Protein AF-A0A9D5KHF3-F1 (afdb_monomer)

Solvent-accessible surface area (backbone atoms only — not comparable to full-atom values): 11230 Å² total; per-residue (Å²): 143,86,83,93,82,79,86,77,81,73,89,66,59,71,67,56,55,55,48,51,56,54,58,63,51,75,78,48,102,54,76,42,74,50,78,45,76,59,87,80,89,65,96,59,88,75,76,82,86,43,99,79,38,65,89,43,65,40,65,48,74,50,56,80,67,36,35,73,55,59,85,84,73,59,66,72,86,82,42,69,66,60,56,44,68,40,40,27,48,65,52,44,42,53,48,50,34,52,40,35,11,65,54,41,72,36,96,41,48,72,60,5,50,59,61,72,55,82,75,64,88,93,64,66,42,62,82,44,73,44,81,45,74,79,87,61,64,92,89,48,70,85,46,58,52,61,56,50,47,55,52,50,54,43,38,74,65,40,24,47,72,92,35,53,41,81,51,81,81,73,95,68,88,86,82,125

Foldseek 3Di:
DDDDDDPPPPPPPPVVVVVVQVVVVVVDPDFDWDWDFDDDPDPDDDPDPAPQFDPRTDTDTDDPQQFPDDPVPLPDLPDLVSLQVRGPLVVVLVRVLVRLCRRRVHPGSLVSLVRVDDDDPPDALCPDAEEDEDDDDPSRDDHVSVVVSNLVSSVVSPHDSVRYHYDPDDPDPPPD

Sequence (176 aa):
MWRWLMRARFSNSRRRFLKSSAAGAAGVAATAVVPAKARSRAEEPWPDIHPEIDNLRVVCGFDAEMVNKDCEDLGNFSDFGAQNNAVNRDVVRENMDRMAMELAQKSTAAEAWTTVFQKTAGEDWSGKKVAMKINCIPKNHVRVAVIEKVCDELNAMGVPYTNMVLYDGQANPTNL

Structure (mmCIF, N/CA/C/O backbone):
data_AF-A0A9D5KHF3-F1
#
_entry.id   AF-A0A9D5KHF3-F1
#
loop_
_atom_site.group_PDB
_atom_site.id
_atom_site.type_symbol
_atom_site.label_atom_id
_atom_site.label_alt_id
_atom_site.label_comp_id
_atom_site.label_asym_id
_atom_site.label_entity_id
_atom_site.label_seq_id
_atom_site.pdbx_PDB_ins_code
_atom_site.Cartn_x
_atom_site.Cartn_y
_atom_site.Cartn_z
_atom_site.occupancy
_atom_site.B_iso_or_equiv
_atom_site.auth_seq_id
_atom_site.auth_comp_id
_atom_site.auth_asym_id
_atom_site.auth_atom_id
_atom_site.pdbx_PDB_model_num
ATOM 1 N N . MET A 1 1 ? -36.925 -2.857 -9.072 1.00 30.88 1 MET A N 1
ATOM 2 C CA . MET A 1 1 ? -36.874 -1.405 -9.344 1.00 30.88 1 MET A CA 1
ATOM 3 C C . MET A 1 1 ? -35.746 -0.789 -8.526 1.00 30.88 1 MET A C 1
ATOM 5 O O . MET A 1 1 ? -35.981 -0.478 -7.376 1.00 30.88 1 MET A O 1
ATOM 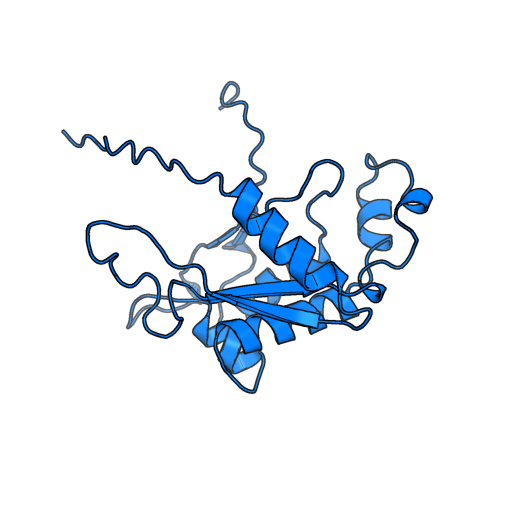9 N N . TRP A 1 2 ? -34.536 -0.656 -9.083 1.00 21.86 2 TRP A N 1
ATOM 10 C CA . TRP A 1 2 ? -33.452 0.149 -8.493 1.00 21.86 2 TRP A CA 1
ATOM 11 C C . TRP A 1 2 ? -32.668 0.799 -9.634 1.00 21.86 2 TRP A C 1
ATOM 13 O O . TRP A 1 2 ? -32.177 0.118 -10.532 1.00 21.86 2 TRP A O 1
ATOM 23 N N . ARG A 1 3 ? -32.660 2.132 -9.648 1.00 23.19 3 ARG A N 1
ATOM 24 C CA . ARG A 1 3 ? -32.214 2.983 -10.753 1.00 23.19 3 ARG A CA 1
ATOM 25 C C . ARG A 1 3 ? -31.107 3.881 -10.200 1.00 23.19 3 ARG A C 1
ATOM 27 O O . ARG A 1 3 ? -31.406 4.872 -9.549 1.00 23.19 3 ARG A O 1
ATOM 34 N N . TRP A 1 4 ? -29.841 3.536 -10.426 1.00 28.78 4 TRP A N 1
ATOM 35 C CA . TRP A 1 4 ? -28.727 4.448 -10.146 1.00 28.78 4 TRP A CA 1
ATOM 36 C C . TRP A 1 4 ? -28.519 5.359 -11.357 1.00 28.78 4 TRP A C 1
ATOM 38 O O . TRP A 1 4 ? -27.914 4.981 -12.357 1.00 28.78 4 TRP A O 1
ATOM 48 N N . LEU A 1 5 ? -29.059 6.572 -11.269 1.00 34.72 5 LEU A N 1
ATOM 49 C CA . LEU A 1 5 ? -28.748 7.690 -12.154 1.00 34.72 5 LEU A CA 1
ATOM 50 C C . LEU A 1 5 ? -28.287 8.854 -11.274 1.00 34.72 5 LEU A C 1
ATOM 52 O O . LEU A 1 5 ? -29.094 9.663 -10.839 1.00 34.72 5 LEU A O 1
ATOM 56 N N . MET A 1 6 ? -26.978 8.965 -11.050 1.00 29.38 6 MET A N 1
ATOM 57 C CA . MET A 1 6 ? -26.352 10.256 -10.764 1.00 29.38 6 MET A CA 1
ATOM 58 C C . MET A 1 6 ? -25.148 10.430 -11.682 1.00 29.38 6 MET A C 1
ATOM 60 O O . MET A 1 6 ? -24.031 9.997 -11.409 1.00 29.38 6 MET A O 1
ATOM 64 N N . ARG A 1 7 ? -25.397 11.091 -12.817 1.00 32.00 7 ARG A N 1
ATOM 65 C CA . ARG A 1 7 ? -24.351 11.770 -13.582 1.00 32.00 7 ARG A CA 1
ATOM 66 C C . ARG A 1 7 ? -23.962 13.033 -12.814 1.00 32.00 7 ARG A C 1
ATOM 68 O O . ARG A 1 7 ? -24.460 14.111 -13.117 1.00 32.00 7 ARG A O 1
ATOM 75 N N . ALA A 1 8 ? -23.038 12.920 -11.868 1.00 34.31 8 ALA A N 1
ATOM 76 C CA . ALA A 1 8 ? -22.279 14.086 -11.437 1.00 34.31 8 ALA A CA 1
ATOM 77 C C . ALA A 1 8 ? -21.334 14.482 -12.588 1.00 34.31 8 ALA A C 1
ATOM 79 O O . ALA A 1 8 ? -20.335 13.812 -12.867 1.00 34.31 8 ALA A O 1
ATOM 80 N N . ARG A 1 9 ? -21.681 15.543 -13.330 1.00 32.16 9 ARG A N 1
ATOM 81 C CA . ARG A 1 9 ? -20.781 16.164 -14.314 1.00 32.16 9 ARG A CA 1
ATOM 82 C C . ARG A 1 9 ? -19.665 16.883 -13.551 1.00 32.16 9 ARG A C 1
ATOM 84 O O . ARG A 1 9 ? -19.795 18.041 -13.178 1.00 32.16 9 ARG A O 1
ATOM 91 N N . PHE A 1 10 ? -18.544 16.200 -13.341 1.00 39.09 10 PHE A N 1
ATOM 92 C CA . PHE A 1 10 ? -17.323 16.832 -12.847 1.00 39.09 10 PHE A CA 1
ATOM 93 C C . PHE A 1 10 ? -16.723 17.731 -13.939 1.00 39.09 10 PHE A C 1
ATOM 95 O O . PHE A 1 10 ? -16.142 17.239 -14.904 1.00 39.09 10 PHE A O 1
ATOM 102 N N . SER A 1 11 ? -16.835 19.053 -13.778 1.00 45.69 11 SER A N 1
ATOM 103 C CA . SER A 1 11 ? -16.202 20.054 -14.656 1.00 45.69 11 SER A CA 1
ATOM 104 C C . SER A 1 11 ? -14.783 20.460 -14.208 1.00 45.69 11 SER A C 1
ATOM 106 O O . SER A 1 11 ? -14.267 21.492 -14.628 1.00 45.69 11 SER A O 1
ATOM 108 N N . ASN A 1 12 ? -14.112 19.646 -13.390 1.00 46.75 12 ASN A N 1
ATOM 109 C CA . ASN A 1 12 ? -12.665 19.725 -13.189 1.00 46.75 12 ASN A CA 1
ATOM 110 C C . ASN A 1 12 ? -12.067 18.360 -13.523 1.00 46.75 12 ASN A C 1
ATOM 112 O O . ASN A 1 12 ? -12.370 17.352 -12.888 1.00 46.75 12 ASN A O 1
ATOM 116 N N . SER A 1 13 ? -11.255 18.307 -14.579 1.00 46.47 13 SER A N 1
ATOM 117 C CA . SER A 1 13 ? -10.646 17.055 -15.019 1.00 46.47 13 SER A CA 1
ATOM 118 C C . SER A 1 13 ? -9.725 16.529 -13.916 1.00 46.47 13 SER A C 1
ATOM 120 O O . SER A 1 13 ? -8.751 17.196 -13.575 1.00 46.47 13 SER A O 1
ATOM 122 N N . ARG A 1 14 ? -9.980 15.316 -13.403 1.00 52.38 14 ARG A N 1
ATOM 123 C CA . ARG A 1 14 ? -9.081 14.561 -12.496 1.00 52.38 14 ARG A CA 1
ATOM 124 C C . ARG A 1 14 ? -7.618 14.591 -12.971 1.00 52.38 14 ARG A C 1
ATOM 126 O O . ARG A 1 14 ? -6.689 14.641 -12.174 1.00 52.38 14 ARG A O 1
ATOM 133 N N . ARG A 1 15 ? -7.424 14.670 -14.293 1.00 51.06 15 ARG A N 1
ATOM 134 C CA . ARG A 1 15 ? -6.132 14.826 -14.966 1.00 51.06 15 ARG A CA 1
ATOM 135 C C . ARG A 1 15 ? -5.418 16.145 -14.634 1.00 51.06 15 ARG A C 1
ATOM 137 O O . ARG A 1 15 ? -4.198 16.147 -14.587 1.00 51.06 15 ARG A O 1
ATOM 144 N N . ARG A 1 16 ? -6.127 17.261 -14.427 1.00 48.38 16 ARG A N 1
ATOM 145 C CA . ARG A 1 16 ? -5.520 18.547 -14.031 1.00 48.38 16 ARG A CA 1
ATOM 146 C C . ARG A 1 16 ? -5.036 18.530 -12.583 1.00 48.38 16 ARG A C 1
ATOM 148 O O . ARG A 1 16 ? -3.958 19.049 -12.342 1.00 48.38 16 ARG A O 1
ATOM 155 N N . PHE A 1 17 ? -5.774 17.892 -11.674 1.00 53.66 17 PHE A N 1
ATOM 156 C CA . PHE A 1 17 ? -5.357 17.749 -10.275 1.00 53.66 17 PHE A CA 1
ATOM 157 C C . PHE A 1 17 ? -4.099 16.878 -10.140 1.00 53.66 17 PHE A C 1
ATOM 159 O O . PHE A 1 17 ? -3.115 17.304 -9.546 1.00 53.66 17 PHE A O 1
ATOM 166 N N . LEU A 1 18 ? -4.073 15.712 -10.798 1.00 53.72 18 LEU A N 1
ATOM 167 C CA . LEU A 1 18 ? -2.867 14.875 -10.842 1.00 53.72 18 LEU A CA 1
ATOM 168 C C . LEU A 1 18 ? -1.681 15.611 -11.482 1.00 53.72 18 LEU A C 1
ATOM 170 O O . LEU A 1 18 ? -0.561 15.504 -10.998 1.00 53.72 18 LEU A O 1
ATOM 174 N N . LYS A 1 19 ? -1.926 16.408 -12.532 1.00 51.03 19 LYS A N 1
ATOM 175 C CA . LYS A 1 19 ? -0.889 17.248 -13.146 1.00 51.03 19 LYS A CA 1
ATOM 176 C C . LYS A 1 19 ? -0.384 18.349 -12.213 1.00 51.03 19 LYS A C 1
ATOM 178 O O . LYS A 1 19 ? 0.805 18.625 -12.249 1.00 51.03 19 LYS A O 1
ATOM 183 N N . SER A 1 20 ? -1.236 18.967 -11.392 1.00 52.25 20 SER A N 1
ATOM 184 C CA . SER A 1 20 ? -0.791 19.977 -10.423 1.00 52.25 20 SER A CA 1
ATOM 185 C C . SER A 1 20 ? -0.014 19.365 -9.260 1.00 52.25 20 SER A C 1
ATOM 187 O O . SER A 1 20 ? 0.995 19.931 -8.860 1.00 52.25 20 SER A O 1
ATOM 189 N N . SER A 1 21 ? -0.425 18.195 -8.759 1.00 51.16 21 SER A N 1
ATOM 190 C CA . SER A 1 21 ? 0.323 17.477 -7.718 1.00 51.16 21 SER A CA 1
ATOM 191 C C . SER A 1 21 ? 1.684 17.003 -8.238 1.00 51.16 21 SER A C 1
ATOM 193 O O . SER A 1 21 ? 2.692 17.195 -7.569 1.00 51.16 21 SER A O 1
ATOM 195 N N . ALA A 1 22 ? 1.734 16.479 -9.469 1.00 49.16 22 ALA A N 1
ATOM 196 C CA . ALA A 1 22 ? 2.986 16.111 -10.131 1.00 49.16 22 ALA A CA 1
ATOM 197 C C . ALA A 1 22 ? 3.882 17.330 -10.430 1.00 49.16 22 ALA A C 1
ATOM 199 O O . ALA A 1 22 ? 5.095 17.251 -10.275 1.00 49.16 22 ALA A O 1
ATOM 200 N N . ALA A 1 23 ? 3.303 18.475 -10.810 1.00 48.28 23 ALA A N 1
ATOM 201 C CA . ALA A 1 23 ? 4.057 19.714 -11.017 1.00 48.28 23 ALA A CA 1
ATOM 202 C C . ALA A 1 23 ? 4.623 20.294 -9.707 1.00 48.28 23 ALA A C 1
ATOM 204 O O . ALA A 1 23 ? 5.682 20.910 -9.734 1.00 48.28 23 ALA A O 1
ATOM 205 N N . GLY A 1 24 ? 3.963 20.069 -8.564 1.00 45.03 24 GLY A N 1
ATOM 206 C CA . GLY A 1 24 ? 4.503 20.412 -7.243 1.00 45.03 24 GLY A CA 1
ATOM 207 C C . GLY A 1 24 ? 5.698 19.544 -6.828 1.00 45.03 24 GLY A C 1
ATOM 208 O O . GLY A 1 24 ? 6.599 20.037 -6.158 1.00 45.03 24 GLY A O 1
ATOM 209 N N . ALA A 1 25 ? 5.747 18.285 -7.276 1.00 43.69 25 ALA A N 1
ATOM 210 C CA . ALA A 1 25 ? 6.871 17.378 -7.029 1.00 43.69 25 ALA A CA 1
ATOM 211 C C . ALA A 1 25 ? 8.120 17.709 -7.873 1.00 43.69 25 ALA A C 1
ATOM 213 O O . ALA A 1 25 ? 9.236 17.412 -7.463 1.00 43.69 25 ALA A O 1
ATOM 214 N N . ALA A 1 26 ? 7.961 18.387 -9.017 1.00 41.88 26 ALA A N 1
ATOM 215 C CA . ALA A 1 26 ? 9.069 18.746 -9.911 1.00 41.88 26 ALA A CA 1
ATOM 216 C C . ALA A 1 26 ? 10.044 19.806 -9.341 1.00 41.88 26 ALA A C 1
ATOM 218 O O . ALA A 1 26 ? 11.061 20.091 -9.968 1.00 41.88 26 ALA A O 1
ATOM 219 N N . GLY A 1 27 ? 9.751 20.399 -8.175 1.00 37.19 27 GLY A N 1
ATOM 220 C CA . GLY A 1 27 ? 10.603 21.395 -7.513 1.00 37.19 27 GLY A CA 1
ATOM 221 C C . GLY A 1 27 ? 11.546 20.848 -6.435 1.00 37.19 27 GLY A C 1
ATOM 222 O O . GLY A 1 27 ? 12.349 21.611 -5.906 1.00 37.19 27 GLY A O 1
ATOM 223 N N . VAL A 1 28 ? 11.467 19.558 -6.090 1.00 35.69 28 VAL A N 1
ATOM 224 C CA . VAL A 1 28 ? 12.283 18.951 -5.028 1.00 35.69 28 VAL A CA 1
ATOM 225 C C . VAL A 1 28 ? 12.978 17.719 -5.598 1.00 35.69 28 VAL A C 1
ATOM 227 O O . VAL A 1 28 ? 12.371 16.668 -5.754 1.00 35.69 28 VAL A O 1
ATOM 230 N N . ALA A 1 29 ? 14.266 17.844 -5.913 1.00 36.97 29 ALA A N 1
ATOM 231 C CA . ALA A 1 29 ? 15.133 16.739 -6.334 1.00 36.97 29 ALA A CA 1
ATOM 232 C C . ALA A 1 29 ? 15.512 15.800 -5.164 1.00 36.97 29 ALA A C 1
ATOM 234 O O . ALA A 1 29 ? 16.641 15.333 -5.067 1.00 36.97 29 ALA A O 1
ATOM 235 N N . ALA A 1 30 ? 14.578 15.544 -4.252 1.00 37.78 30 ALA A N 1
ATOM 236 C CA . ALA A 1 30 ? 14.734 14.628 -3.136 1.00 37.78 30 ALA A CA 1
ATOM 237 C C . ALA A 1 30 ? 13.432 13.846 -2.991 1.00 37.78 30 ALA A C 1
ATOM 239 O O . ALA A 1 30 ? 12.355 14.416 -3.146 1.00 37.78 30 ALA A O 1
ATOM 240 N N . THR A 1 31 ? 13.550 12.554 -2.714 1.00 44.88 31 THR A N 1
ATOM 241 C CA . THR A 1 31 ? 12.477 11.613 -2.402 1.00 44.88 31 THR A CA 1
ATOM 242 C C . THR A 1 31 ? 11.392 12.271 -1.543 1.00 44.88 31 THR A C 1
ATOM 244 O O . THR A 1 31 ? 11.565 12.449 -0.339 1.00 44.88 31 THR A O 1
ATOM 247 N N . ALA A 1 32 ? 10.297 12.715 -2.165 1.00 48.09 32 ALA A N 1
ATOM 248 C CA . ALA A 1 32 ? 9.307 13.563 -1.509 1.00 48.09 32 ALA A CA 1
ATOM 249 C C . ALA A 1 32 ? 7.939 12.894 -1.548 1.00 48.09 32 ALA A C 1
ATOM 251 O O . ALA A 1 32 ? 7.353 12.667 -2.610 1.00 48.09 32 ALA A O 1
ATOM 252 N N . VAL A 1 33 ? 7.415 12.618 -0.357 1.00 52.69 33 VAL A N 1
ATOM 253 C CA . VAL A 1 33 ? 5.996 12.360 -0.168 1.00 52.69 33 VAL A CA 1
ATOM 254 C C . VAL A 1 33 ? 5.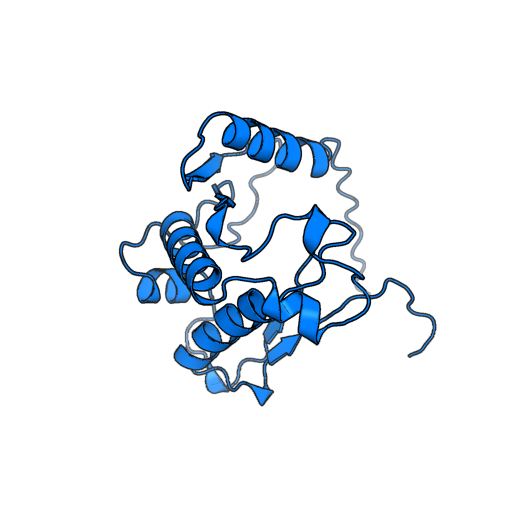303 13.718 -0.085 1.00 52.69 33 VAL A C 1
ATOM 256 O O . VAL A 1 33 ? 5.538 14.474 0.852 1.00 52.69 33 VAL A O 1
ATOM 259 N N . VAL A 1 34 ? 4.488 14.068 -1.083 1.00 53.78 34 VAL A N 1
ATOM 260 C CA . VAL A 1 34 ? 3.823 15.382 -1.130 1.00 53.78 34 VAL A CA 1
ATOM 261 C C . VAL A 1 34 ? 2.366 15.238 -0.684 1.00 53.78 34 VAL A C 1
ATOM 263 O O . VAL A 1 34 ? 1.547 14.734 -1.461 1.00 53.78 34 VAL A O 1
ATOM 266 N N . PRO A 1 35 ? 1.998 15.684 0.534 1.00 50.88 35 PRO A N 1
ATOM 267 C CA . PRO A 1 35 ? 0.604 15.765 0.940 1.00 50.88 35 PRO A CA 1
ATOM 268 C C . PRO A 1 35 ? -0.062 16.950 0.229 1.00 50.88 35 PRO A C 1
ATOM 270 O O . PRO A 1 35 ? 0.223 18.113 0.514 1.00 50.88 35 PRO A O 1
ATOM 273 N N . ALA A 1 36 ? -0.971 16.673 -0.703 1.00 53.97 36 ALA A N 1
ATOM 274 C CA . ALA A 1 36 ? -1.779 17.700 -1.355 1.00 53.97 36 ALA A CA 1
ATOM 275 C C . ALA A 1 36 ? -3.205 17.685 -0.788 1.00 53.97 36 ALA A C 1
ATOM 277 O O . ALA A 1 36 ? -3.834 16.629 -0.716 1.00 53.97 36 ALA A O 1
ATOM 278 N N . LYS A 1 37 ? -3.735 18.862 -0.425 1.00 49.91 37 LYS A N 1
ATOM 279 C CA . LYS A 1 37 ? -5.150 19.044 -0.064 1.00 49.91 37 LYS A CA 1
ATOM 280 C C . LYS A 1 37 ? -5.906 19.680 -1.228 1.00 49.91 37 LYS A C 1
ATOM 282 O O . LYS A 1 37 ? -5.601 20.803 -1.627 1.00 49.91 37 LYS A O 1
ATOM 287 N N . ALA A 1 38 ? -6.899 18.984 -1.777 1.00 47.06 38 ALA A N 1
ATOM 288 C CA . ALA A 1 38 ? -7.779 19.537 -2.808 1.00 47.06 38 ALA A CA 1
ATOM 289 C C . ALA A 1 38 ? -9.017 20.170 -2.160 1.00 47.06 38 ALA A C 1
ATOM 291 O O . ALA A 1 38 ? -9.717 19.494 -1.420 1.00 47.06 38 ALA A O 1
ATOM 292 N N . ARG A 1 39 ? -9.363 21.430 -2.457 1.00 43.44 39 ARG A N 1
ATOM 293 C CA . ARG A 1 39 ? -10.690 21.957 -2.080 1.00 43.44 39 ARG A CA 1
ATOM 294 C C . ARG A 1 39 ? -11.747 21.379 -3.023 1.00 43.44 39 ARG A C 1
ATOM 296 O O . ARG A 1 39 ? -11.750 21.686 -4.215 1.00 43.44 39 ARG A O 1
ATOM 303 N N . SER A 1 40 ? -12.636 20.544 -2.493 1.00 43.50 40 SER A N 1
ATOM 304 C CA . SER A 1 40 ? -13.845 20.119 -3.202 1.00 43.50 40 SER A CA 1
ATOM 305 C C . SER A 1 40 ? -14.809 21.310 -3.328 1.00 43.50 40 SER A C 1
ATOM 307 O O . SER A 1 40 ? -14.933 22.125 -2.416 1.00 43.50 40 SER A O 1
ATOM 309 N N . ARG A 1 41 ? -15.464 21.432 -4.489 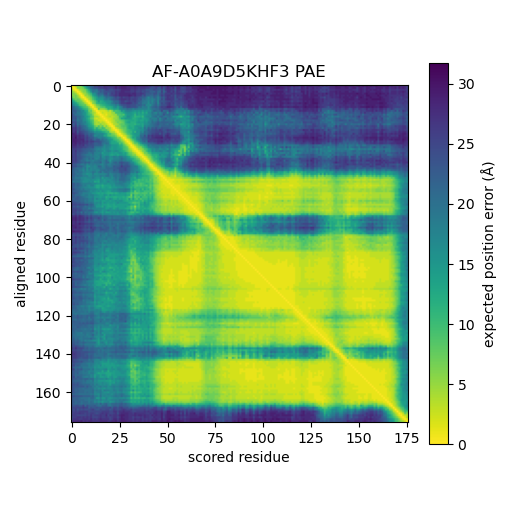1.00 46.09 41 ARG A N 1
ATOM 310 C CA . ARG A 1 41 ? -16.532 22.409 -4.769 1.00 46.09 41 ARG A CA 1
ATOM 311 C C . ARG A 1 41 ? -17.892 21.695 -4.770 1.00 46.09 41 ARG A C 1
ATOM 313 O O . ARG A 1 41 ? -18.681 21.887 -5.689 1.00 46.09 41 ARG A O 1
ATOM 320 N N . ALA A 1 42 ? -18.088 20.768 -3.834 1.00 48.97 42 ALA A N 1
ATOM 321 C CA . ALA A 1 42 ? -19.349 20.054 -3.685 1.00 48.97 42 ALA A CA 1
ATOM 322 C C . ALA A 1 42 ? -20.378 20.962 -2.995 1.00 48.97 42 ALA A C 1
ATOM 324 O O . ALA A 1 42 ? -20.066 21.582 -1.982 1.00 48.97 42 ALA A O 1
ATOM 325 N N . GLU A 1 43 ? -21.577 21.054 -3.572 1.00 50.16 43 GLU A N 1
ATOM 326 C CA . GLU A 1 43 ? -22.694 21.864 -3.058 1.00 50.16 43 GLU A CA 1
ATOM 327 C C . GLU A 1 43 ? -23.391 21.214 -1.844 1.00 50.16 43 GLU A C 1
ATOM 329 O O . GLU A 1 43 ? -24.157 21.879 -1.155 1.00 50.16 43 GLU A O 1
ATOM 334 N N . GLU A 1 44 ? -23.056 19.959 -1.520 1.00 54.62 44 GLU A N 1
ATOM 335 C CA . GLU A 1 44 ? -23.492 19.244 -0.315 1.00 54.62 44 GLU A CA 1
ATOM 336 C C . GLU A 1 44 ? -22.286 18.607 0.407 1.00 54.62 44 GLU A C 1
ATOM 338 O O . GLU A 1 44 ? -21.315 18.215 -0.262 1.00 54.62 44 GLU A O 1
ATOM 343 N N . PRO A 1 45 ? -22.313 18.488 1.753 1.00 60.16 45 PRO A N 1
ATOM 344 C CA . PRO A 1 45 ? -21.282 17.776 2.501 1.00 60.16 45 PRO A CA 1
ATOM 345 C C . PRO A 1 45 ? -21.210 16.325 2.020 1.00 60.16 45 PRO A C 1
ATOM 347 O O . PRO A 1 45 ? -22.197 15.593 2.075 1.00 60.16 45 PRO A O 1
ATOM 350 N N . TRP A 1 46 ? -20.047 15.904 1.528 1.00 60.72 46 TRP A N 1
ATOM 351 C CA . TRP A 1 46 ? -19.829 14.496 1.211 1.00 60.72 46 TRP A CA 1
ATOM 352 C C . TRP A 1 46 ? -19.847 13.676 2.506 1.00 60.72 46 TRP A C 1
ATOM 354 O O . TRP A 1 46 ? -19.271 14.133 3.494 1.00 60.72 46 TRP A O 1
ATOM 364 N N . PRO A 1 47 ? -20.474 12.485 2.517 1.00 70.56 47 PRO A N 1
ATOM 365 C CA . PRO A 1 47 ? -20.361 11.587 3.656 1.00 70.56 47 PRO A CA 1
ATOM 366 C C . PRO A 1 47 ? -18.896 11.200 3.852 1.00 70.56 47 PRO A C 1
ATOM 368 O O . PRO A 1 47 ? -18.159 11.034 2.873 1.00 70.56 47 PRO A O 1
ATOM 371 N N . ASP A 1 48 ? -18.489 11.050 5.111 1.00 79.81 48 ASP A N 1
ATOM 372 C CA . ASP A 1 48 ? -17.137 10.613 5.430 1.00 79.81 48 ASP A CA 1
ATOM 373 C C . ASP A 1 48 ? -16.878 9.234 4.832 1.00 79.81 48 ASP A C 1
ATOM 375 O O . ASP A 1 48 ? -17.572 8.261 5.128 1.00 79.81 48 ASP A O 1
ATOM 379 N N . ILE A 1 49 ? -15.887 9.173 3.942 1.00 84.25 49 ILE A N 1
ATOM 380 C CA . ILE A 1 49 ? -15.489 7.931 3.276 1.00 84.25 49 ILE A CA 1
ATOM 381 C C . ILE A 1 49 ? -14.660 7.090 4.245 1.00 84.25 49 ILE A C 1
ATOM 383 O O . ILE A 1 49 ? -14.735 5.865 4.216 1.00 84.25 49 ILE A O 1
ATOM 387 N N . HIS A 1 50 ? -13.881 7.756 5.102 1.00 89.94 50 HIS A N 1
ATOM 388 C CA . HIS A 1 50 ? -13.003 7.123 6.067 1.00 89.94 50 HIS A CA 1
ATOM 389 C C . HIS A 1 50 ? -13.037 7.876 7.411 1.00 89.94 50 HIS A C 1
ATOM 391 O O . HIS A 1 50 ? -12.629 9.035 7.446 1.00 89.94 50 HIS A O 1
ATOM 397 N N . PRO A 1 51 ? -13.451 7.255 8.535 1.00 88.69 51 PRO A N 1
ATOM 398 C CA . PRO A 1 51 ? -13.498 7.902 9.854 1.00 88.69 51 PRO A CA 1
ATOM 399 C C . PRO A 1 51 ? -12.182 8.534 10.334 1.00 88.69 51 PRO A C 1
ATOM 401 O O . PRO A 1 51 ? -12.216 9.514 11.069 1.00 88.69 51 PRO A O 1
ATOM 404 N N . GLU A 1 52 ? -11.029 7.981 9.948 1.00 90.75 52 GLU A N 1
ATOM 405 C CA . GLU A 1 52 ? -9.715 8.439 10.440 1.00 90.75 52 GLU A CA 1
ATOM 406 C C . GLU A 1 52 ? -8.850 9.182 9.406 1.00 90.75 52 GLU A C 1
ATOM 408 O O . GLU A 1 52 ? -7.755 9.628 9.739 1.00 90.75 52 GLU A O 1
ATOM 413 N N . ILE A 1 53 ? -9.297 9.319 8.151 1.00 90.94 53 ILE A N 1
ATOM 414 C CA . ILE A 1 53 ? -8.483 9.916 7.078 1.00 90.94 53 ILE A CA 1
ATOM 415 C C . ILE A 1 53 ? -9.253 11.085 6.470 1.00 90.94 53 ILE A C 1
ATOM 417 O O . ILE A 1 53 ? -10.380 10.930 6.014 1.00 90.94 53 ILE A O 1
ATOM 421 N N . ASP A 1 54 ? -8.616 12.259 6.440 1.00 87.12 54 ASP A N 1
ATOM 422 C CA . ASP A 1 54 ? -9.148 13.465 5.796 1.00 87.12 54 ASP A CA 1
ATOM 423 C C . ASP A 1 54 ? -9.510 13.159 4.329 1.00 87.12 54 ASP A C 1
ATOM 425 O O . ASP A 1 54 ? -8.628 12.866 3.521 1.00 87.12 54 ASP A O 1
ATOM 429 N N . ASN A 1 55 ? -10.799 13.260 3.977 1.00 85.44 55 ASN A N 1
ATOM 430 C CA . ASN A 1 55 ? -11.323 12.955 2.637 1.00 85.44 55 ASN A CA 1
ATOM 431 C C . ASN A 1 55 ? -10.639 13.758 1.509 1.00 85.44 55 ASN A C 1
ATOM 433 O O . ASN A 1 55 ? -10.758 13.407 0.335 1.00 85.44 55 ASN A O 1
ATOM 437 N N . LEU A 1 56 ? -9.961 14.864 1.837 1.00 84.88 56 LEU A N 1
ATOM 438 C CA . LEU A 1 56 ? -9.265 15.726 0.879 1.00 84.88 56 LEU A CA 1
ATOM 439 C C . LEU A 1 56 ? -7.754 15.487 0.831 1.00 84.88 56 LEU A C 1
ATOM 441 O O . LEU A 1 56 ? -7.064 16.143 0.042 1.00 84.88 56 LEU A O 1
ATOM 445 N N . ARG A 1 57 ? -7.231 14.585 1.667 1.00 83.50 57 ARG A N 1
ATOM 446 C CA . ARG A 1 57 ? -5.813 14.243 1.720 1.00 83.50 57 ARG A CA 1
ATOM 447 C C . ARG A 1 57 ? -5.460 13.292 0.590 1.00 83.50 57 ARG A C 1
ATOM 449 O O . ARG A 1 57 ? -6.050 12.230 0.422 1.00 83.50 57 ARG A O 1
ATOM 456 N N . VAL A 1 58 ? -4.436 13.675 -0.160 1.00 85.12 58 VAL A N 1
ATOM 457 C CA . VAL A 1 58 ? -3.824 12.838 -1.186 1.00 85.12 58 VAL A CA 1
ATOM 458 C C . VAL A 1 58 ? -2.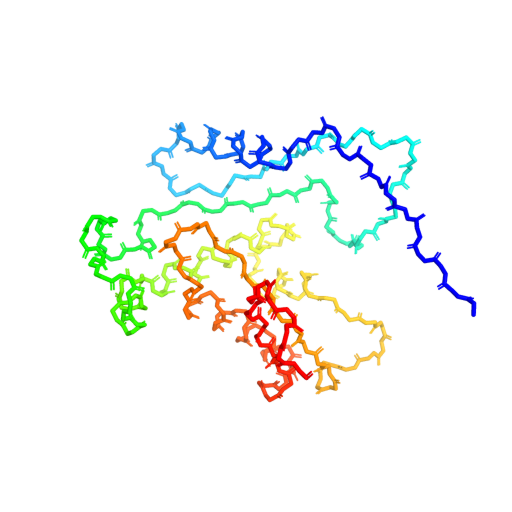336 12.777 -0.918 1.00 85.12 58 VAL A C 1
ATOM 460 O O . VAL A 1 58 ? -1.708 13.799 -0.643 1.00 85.12 58 VAL A O 1
ATOM 463 N N . VAL A 1 59 ? -1.790 11.572 -1.020 1.00 85.19 59 VAL A N 1
ATOM 464 C CA . VAL A 1 59 ? -0.374 11.297 -0.825 1.00 85.19 59 VAL A CA 1
ATOM 465 C C . VAL A 1 59 ? 0.185 10.705 -2.111 1.00 85.19 59 VAL A C 1
ATOM 467 O O . VAL A 1 59 ? -0.438 9.849 -2.738 1.00 85.19 59 VAL A O 1
ATOM 470 N N . CYS A 1 60 ? 1.344 11.202 -2.523 1.00 84.56 60 CYS A N 1
ATOM 471 C CA . CYS A 1 60 ? 2.087 10.720 -3.676 1.00 84.56 60 CYS A CA 1
ATOM 472 C C . CYS A 1 60 ? 3.555 10.624 -3.280 1.00 84.56 60 CYS A C 1
ATOM 474 O O . CYS A 1 60 ? 4.075 11.576 -2.705 1.00 84.56 60 CYS A O 1
ATOM 476 N N . GLY A 1 61 ? 4.204 9.507 -3.598 1.00 82.44 61 GLY A N 1
ATOM 477 C CA . GLY A 1 61 ? 5.640 9.314 -3.439 1.00 82.44 61 GLY A CA 1
ATOM 478 C C . GLY A 1 61 ? 6.331 9.353 -4.795 1.00 82.44 61 GLY A C 1
ATOM 479 O O . GLY A 1 61 ? 5.857 8.738 -5.751 1.00 82.44 61 GLY A O 1
ATOM 480 N N . PHE A 1 62 ? 7.436 10.086 -4.872 1.00 82.50 62 PHE A N 1
ATOM 481 C CA . PHE A 1 62 ? 8.362 10.043 -5.996 1.00 82.50 62 PHE A CA 1
ATOM 482 C C . PHE A 1 62 ? 9.748 9.702 -5.469 1.00 82.50 62 PHE A C 1
ATOM 484 O O . PHE A 1 62 ? 10.223 10.350 -4.537 1.00 82.50 62 PHE A O 1
ATOM 491 N N . ASP A 1 63 ? 10.376 8.702 -6.072 1.00 83.25 63 ASP A N 1
ATOM 492 C CA . ASP A 1 63 ? 11.728 8.278 -5.744 1.00 83.25 63 ASP A CA 1
ATOM 493 C C . ASP A 1 63 ? 12.404 7.763 -7.016 1.00 83.25 63 ASP A C 1
ATOM 495 O O . ASP A 1 63 ? 11.856 6.900 -7.709 1.00 83.25 63 ASP A O 1
ATOM 499 N N . ALA A 1 64 ? 13.575 8.312 -7.334 1.00 84.25 64 ALA A N 1
ATOM 500 C CA . ALA A 1 64 ? 14.350 7.884 -8.492 1.00 84.25 64 ALA A CA 1
ATOM 501 C C . ALA A 1 64 ? 14.881 6.452 -8.316 1.00 84.25 64 ALA A C 1
ATOM 503 O O . ALA A 1 64 ? 15.048 5.739 -9.301 1.00 84.25 64 ALA A O 1
ATOM 504 N N . GLU A 1 65 ? 15.069 6.000 -7.073 1.00 87.31 65 GLU A N 1
ATOM 505 C CA . GLU A 1 65 ? 15.605 4.676 -6.754 1.00 87.31 65 GLU A CA 1
ATOM 506 C C . GLU A 1 65 ? 14.556 3.558 -6.852 1.00 87.31 65 GLU A C 1
ATOM 508 O O . GLU A 1 65 ? 14.904 2.383 -6.765 1.00 87.31 65 GLU A O 1
ATOM 513 N N . MET A 1 66 ? 13.273 3.880 -7.079 1.00 84.69 66 MET A N 1
ATOM 514 C CA . MET A 1 66 ? 12.220 2.874 -7.308 1.00 84.69 66 MET A CA 1
ATOM 515 C C . MET A 1 66 ? 12.447 2.038 -8.575 1.00 84.69 66 MET A C 1
ATOM 517 O O . MET A 1 66 ? 11.833 0.978 -8.732 1.00 84.69 66 MET A O 1
ATOM 521 N N . VAL A 1 67 ? 13.288 2.504 -9.497 1.00 82.31 67 VAL A N 1
ATOM 522 C CA . VAL A 1 67 ? 13.584 1.830 -10.761 1.00 82.31 67 VAL A CA 1
ATOM 523 C C . VAL A 1 67 ? 15.094 1.632 -10.863 1.00 82.31 67 VAL A C 1
ATOM 525 O O . VAL A 1 67 ? 15.864 2.568 -10.708 1.00 82.31 67 VAL A O 1
ATOM 528 N N . ASN A 1 68 ? 15.522 0.403 -11.147 1.00 78.75 68 ASN A N 1
ATOM 529 C CA . ASN A 1 68 ? 16.935 0.017 -11.228 1.00 78.75 68 ASN A CA 1
ATOM 530 C C . ASN A 1 68 ? 17.644 0.547 -12.489 1.00 78.75 68 ASN A C 1
ATOM 532 O O . ASN A 1 68 ? 18.836 0.306 -12.670 1.00 78.75 68 ASN A O 1
ATOM 536 N N . LYS A 1 69 ? 16.899 1.160 -13.415 1.00 68.31 69 LYS A N 1
ATOM 537 C CA . LYS A 1 69 ? 17.360 1.595 -14.736 1.00 68.31 69 LYS A CA 1
ATOM 538 C C . LYS A 1 69 ? 16.617 2.849 -15.172 1.00 68.31 69 LYS A C 1
ATOM 540 O O . LYS A 1 69 ? 15.461 3.044 -14.790 1.00 68.31 69 LYS A O 1
ATOM 545 N N . ASP A 1 70 ? 17.243 3.637 -16.038 1.00 62.09 70 ASP A N 1
ATOM 546 C CA . ASP A 1 70 ? 16.571 4.755 -16.689 1.00 62.09 70 ASP A CA 1
ATOM 547 C C . ASP A 1 70 ? 15.390 4.261 -17.534 1.00 62.09 70 ASP A C 1
ATOM 549 O O . ASP A 1 70 ? 15.408 3.164 -18.097 1.00 62.09 70 ASP A O 1
ATOM 553 N N . CYS A 1 71 ? 14.335 5.078 -17.628 1.00 53.81 71 CYS A N 1
ATOM 554 C CA . CYS A 1 71 ? 13.092 4.712 -18.320 1.00 53.81 71 CYS A CA 1
ATOM 555 C C . CYS A 1 71 ? 13.311 4.283 -19.785 1.00 53.81 71 CYS A C 1
ATOM 557 O O . CYS A 1 71 ? 12.486 3.554 -20.339 1.00 53.81 71 CYS A O 1
ATOM 559 N N . GLU A 1 72 ? 14.397 4.749 -20.404 1.00 56.22 72 GLU A N 1
ATOM 560 C CA . GLU A 1 72 ? 14.793 4.455 -21.785 1.00 56.22 72 GLU A CA 1
ATOM 561 C C . GLU A 1 72 ? 15.410 3.050 -21.936 1.00 56.22 72 GLU A C 1
ATOM 563 O O . GLU A 1 72 ? 15.250 2.418 -22.980 1.00 56.22 72 GLU A O 1
ATOM 568 N N . ASP A 1 73 ? 15.991 2.508 -20.860 1.00 56.81 73 ASP A N 1
ATOM 569 C CA . ASP A 1 73 ? 16.641 1.190 -20.803 1.00 56.81 73 ASP A CA 1
ATOM 570 C C . ASP A 1 73 ? 15.693 0.058 -20.376 1.00 56.81 73 ASP A C 1
ATOM 572 O O . ASP A 1 73 ? 16.078 -1.115 -20.310 1.00 56.81 73 ASP A O 1
ATOM 576 N N . LEU A 1 74 ? 14.431 0.390 -20.085 1.00 56.53 74 LEU A N 1
ATOM 577 C CA . LEU A 1 74 ? 13.399 -0.566 -19.668 1.00 56.53 74 LEU A CA 1
ATOM 578 C C . LEU A 1 74 ? 12.971 -1.540 -20.778 1.00 56.53 74 LEU A C 1
ATOM 580 O O . LEU A 1 74 ? 12.235 -2.491 -20.510 1.00 56.53 74 LEU A O 1
ATOM 584 N N . GLY A 1 75 ? 13.474 -1.352 -22.003 1.00 55.47 75 GLY A N 1
ATOM 585 C CA . GLY A 1 75 ? 13.318 -2.297 -23.101 1.00 55.47 75 GLY A CA 1
ATOM 586 C C . GLY A 1 75 ? 11.860 -2.538 -23.506 1.00 55.47 75 GLY A C 1
ATOM 587 O O . GLY A 1 75 ? 10.968 -1.713 -23.310 1.00 55.47 75 GLY A O 1
ATOM 588 N N . ASN A 1 76 ? 11.615 -3.678 -24.151 1.00 56.66 76 ASN A N 1
ATOM 589 C CA . ASN A 1 76 ? 10.306 -4.023 -24.688 1.00 56.66 76 ASN A CA 1
ATOM 590 C C . ASN A 1 76 ? 9.320 -4.357 -23.548 1.00 56.66 76 ASN A C 1
ATOM 592 O O . ASN A 1 76 ? 9.414 -5.415 -22.929 1.00 56.66 76 ASN A O 1
ATOM 596 N N . PHE A 1 77 ? 8.327 -3.489 -23.323 1.00 60.88 77 PHE A N 1
ATOM 597 C CA . PHE A 1 77 ? 7.229 -3.639 -22.346 1.00 60.88 77 PHE A CA 1
ATOM 598 C C . PHE A 1 77 ? 6.295 -4.849 -22.589 1.00 60.88 77 PHE A C 1
ATOM 600 O O . PHE A 1 77 ? 5.195 -4.907 -22.045 1.00 60.88 77 PHE A O 1
ATOM 607 N N . SER A 1 78 ? 6.697 -5.818 -23.410 1.00 63.81 78 SER A N 1
ATOM 608 C CA . SER A 1 78 ? 5.972 -7.073 -23.632 1.00 63.81 78 SER A CA 1
ATOM 609 C C . SER A 1 78 ? 6.466 -8.229 -22.757 1.00 63.81 78 SER A C 1
ATOM 611 O O . SER A 1 78 ? 5.734 -9.203 -22.608 1.00 63.81 78 SER A O 1
ATOM 613 N N . ASP A 1 79 ? 7.643 -8.122 -22.126 1.00 74.62 79 ASP A N 1
ATOM 614 C CA . ASP A 1 79 ? 8.134 -9.130 -21.176 1.00 74.62 79 ASP A CA 1
ATOM 615 C C . ASP A 1 79 ? 7.810 -8.734 -19.727 1.00 74.62 79 ASP A C 1
ATOM 617 O O . ASP A 1 79 ? 8.282 -7.719 -19.211 1.00 74.62 79 ASP A O 1
ATOM 621 N N . PHE A 1 80 ? 6.986 -9.542 -19.060 1.00 73.94 80 PHE A N 1
ATOM 622 C CA . PHE A 1 80 ? 6.594 -9.341 -17.666 1.00 73.94 80 PHE A CA 1
ATOM 623 C C . PHE A 1 80 ? 7.762 -9.537 -16.686 1.00 73.94 80 PHE A C 1
ATOM 625 O O . PHE A 1 80 ? 7.856 -8.821 -15.688 1.00 73.94 80 PHE A O 1
ATOM 632 N N . GLY A 1 81 ? 8.670 -10.477 -16.967 1.00 77.81 81 GLY A N 1
ATOM 633 C CA . GLY A 1 81 ? 9.839 -10.744 -16.129 1.00 77.81 81 GLY A CA 1
ATOM 634 C C . GLY A 1 81 ? 10.803 -9.560 -16.132 1.00 77.81 81 GLY A C 1
ATOM 635 O O . GLY A 1 81 ? 11.135 -9.026 -15.073 1.00 77.81 81 GLY A O 1
ATOM 636 N N . ALA A 1 82 ? 11.172 -9.080 -17.324 1.00 76.44 82 ALA A N 1
ATOM 637 C CA . ALA A 1 82 ? 12.007 -7.889 -17.480 1.00 76.44 82 ALA A CA 1
ATOM 638 C C . ALA A 1 82 ? 11.404 -6.649 -16.797 1.00 76.44 82 ALA A C 1
ATOM 640 O O . ALA A 1 82 ? 12.117 -5.899 -16.129 1.00 76.44 82 ALA A O 1
ATOM 641 N N . GLN A 1 83 ? 10.086 -6.460 -16.898 1.00 74.31 83 GLN A N 1
ATOM 642 C CA . GLN A 1 83 ? 9.393 -5.335 -16.267 1.00 74.31 83 GLN A CA 1
ATOM 643 C C . GLN A 1 83 ? 9.413 -5.365 -14.739 1.00 74.31 83 GLN A C 1
ATOM 645 O O . GLN A 1 83 ? 9.463 -4.303 -14.120 1.00 74.31 83 GLN A O 1
ATOM 650 N N . ASN A 1 84 ? 9.357 -6.546 -14.124 1.00 79.94 84 ASN A N 1
ATOM 651 C CA . ASN A 1 84 ? 9.469 -6.661 -12.670 1.00 79.94 84 ASN A CA 1
ATOM 652 C C . ASN A 1 84 ? 10.922 -6.513 -12.203 1.00 79.94 84 ASN A C 1
ATOM 654 O O . ASN A 1 84 ? 11.161 -5.833 -11.212 1.00 79.94 84 ASN A O 1
ATOM 658 N N . ASN A 1 85 ? 11.891 -7.053 -12.950 1.00 79.94 85 ASN A N 1
ATOM 659 C CA . ASN A 1 85 ? 13.322 -6.918 -12.637 1.00 79.94 85 A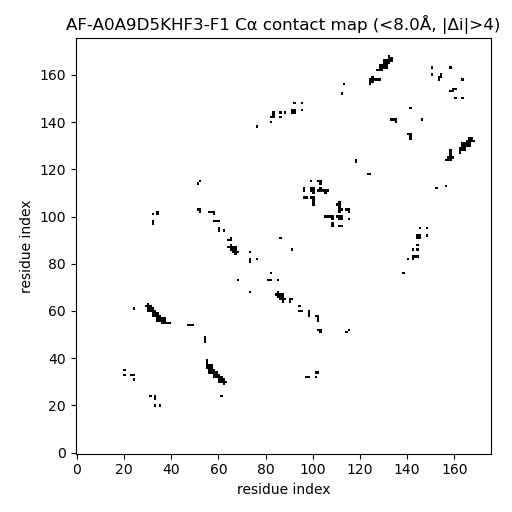SN A CA 1
ATOM 660 C C . ASN A 1 85 ? 13.830 -5.472 -12.736 1.00 79.94 85 ASN A C 1
ATOM 662 O O . ASN A 1 85 ? 14.827 -5.098 -12.117 1.00 79.94 85 ASN A O 1
ATOM 666 N N . ALA A 1 86 ? 13.147 -4.643 -13.518 1.00 79.75 86 ALA A N 1
ATOM 667 C CA . ALA A 1 86 ? 13.434 -3.224 -13.613 1.00 79.75 86 ALA A CA 1
ATOM 668 C C . ALA A 1 86 ? 13.097 -2.425 -12.344 1.00 79.75 86 ALA A C 1
ATOM 670 O O . ALA A 1 86 ? 13.546 -1.290 -12.216 1.00 79.75 86 ALA A O 1
ATOM 671 N N . VAL A 1 87 ? 12.303 -2.972 -11.426 1.00 83.31 87 VAL A N 1
ATOM 672 C CA . VAL A 1 87 ? 11.847 -2.267 -10.225 1.00 83.31 87 VAL A CA 1
ATOM 673 C C . VAL A 1 87 ? 12.735 -2.617 -9.042 1.00 83.31 87 VAL A C 1
ATOM 675 O O . VAL A 1 87 ? 13.004 -3.791 -8.784 1.00 83.31 87 VAL A O 1
ATOM 678 N N . ASN A 1 88 ? 13.132 -1.607 -8.274 1.00 88.62 88 ASN A N 1
ATOM 679 C CA . ASN A 1 88 ? 13.699 -1.836 -6.956 1.00 88.62 88 ASN A CA 1
ATOM 680 C C . ASN A 1 88 ? 12.560 -2.129 -5.977 1.00 88.62 88 ASN A C 1
ATOM 682 O O . ASN A 1 88 ? 11.872 -1.231 -5.484 1.00 88.62 88 ASN A O 1
ATOM 686 N N . ARG A 1 89 ? 12.317 -3.419 -5.745 1.00 89.19 89 ARG A N 1
ATOM 687 C CA . ARG A 1 89 ? 11.203 -3.892 -4.922 1.00 89.19 89 ARG A CA 1
ATOM 688 C C . ARG A 1 89 ? 11.252 -3.319 -3.505 1.00 89.19 89 ARG A C 1
ATOM 690 O O . ARG A 1 89 ? 10.207 -2.915 -3.001 1.00 89.19 89 ARG A O 1
ATOM 697 N N . ASP A 1 90 ? 12.422 -3.277 -2.882 1.00 92.25 90 ASP A N 1
ATOM 698 C CA . ASP A 1 90 ? 12.549 -2.868 -1.482 1.00 92.25 90 ASP A CA 1
ATOM 699 C C . ASP A 1 90 ? 12.279 -1.371 -1.320 1.00 92.25 90 ASP A C 1
ATOM 701 O O . ASP A 1 90 ? 11.475 -0.980 -0.473 1.00 92.25 90 ASP A O 1
ATOM 705 N N . VAL A 1 91 ? 12.822 -0.549 -2.221 1.00 92.19 91 VAL A N 1
ATOM 706 C CA . VAL A 1 91 ? 12.562 0.900 -2.247 1.00 92.19 91 VAL A CA 1
ATOM 707 C C . VAL A 1 91 ? 11.089 1.205 -2.530 1.00 92.19 91 VAL A C 1
ATOM 709 O O . VAL A 1 91 ? 10.505 2.097 -1.912 1.00 92.19 91 VAL A O 1
ATOM 712 N N . VAL A 1 92 ? 10.437 0.461 -3.433 1.00 91.12 92 VAL A N 1
ATOM 713 C CA . VAL A 1 92 ? 8.988 0.609 -3.657 1.00 91.12 92 VAL A CA 1
ATOM 714 C C . VAL A 1 92 ? 8.208 0.300 -2.381 1.00 91.12 92 VAL A C 1
ATOM 716 O O . VAL A 1 92 ? 7.323 1.072 -2.013 1.00 91.12 92 VAL A O 1
ATOM 719 N N . ARG A 1 93 ? 8.532 -0.799 -1.692 1.00 94.38 93 ARG A N 1
ATOM 720 C CA . ARG A 1 93 ? 7.840 -1.210 -0.461 1.00 94.38 93 ARG A CA 1
ATOM 721 C C . ARG A 1 93 ? 8.003 -0.179 0.649 1.00 94.38 93 ARG A C 1
ATOM 723 O O . ARG A 1 93 ? 7.003 0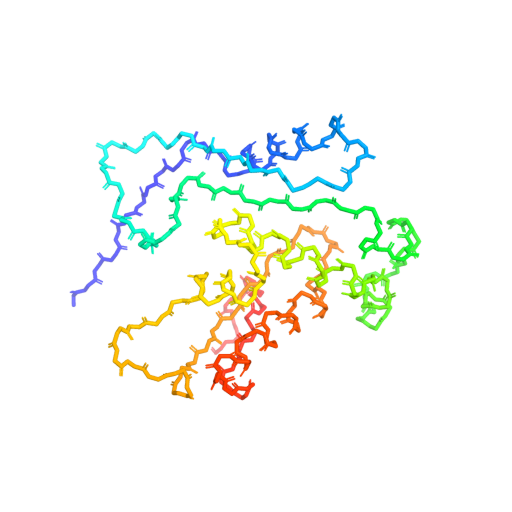.211 1.246 1.00 94.38 93 ARG A O 1
ATOM 730 N N . GLU A 1 94 ? 9.223 0.300 0.871 1.00 94.69 94 GLU A N 1
ATOM 731 C CA . GLU A 1 94 ? 9.508 1.321 1.878 1.00 94.69 94 GLU A CA 1
ATOM 732 C C . GLU A 1 94 ? 8.755 2.623 1.585 1.00 94.69 94 GLU A C 1
ATOM 734 O O . GLU A 1 94 ? 8.126 3.214 2.462 1.00 94.69 94 GLU A O 1
ATOM 739 N N . ASN A 1 95 ? 8.748 3.064 0.330 1.00 94.94 95 ASN A N 1
ATOM 740 C CA . ASN A 1 95 ? 8.006 4.261 -0.041 1.00 94.94 95 ASN A CA 1
ATOM 741 C C . ASN A 1 95 ? 6.490 4.074 0.079 1.00 94.94 95 ASN A C 1
ATOM 743 O O . ASN A 1 95 ? 5.792 5.021 0.437 1.00 94.94 95 ASN A O 1
ATOM 747 N N . MET A 1 96 ? 5.960 2.874 -0.172 1.00 95.56 96 MET A N 1
ATOM 748 C CA . MET A 1 96 ? 4.555 2.572 0.108 1.00 95.56 96 MET A CA 1
ATOM 749 C C . MET A 1 96 ? 4.236 2.652 1.603 1.00 95.56 96 MET A C 1
ATOM 751 O O . MET A 1 96 ? 3.194 3.205 1.950 1.00 95.56 96 MET A O 1
ATOM 755 N N . ASP A 1 97 ? 5.135 2.190 2.474 1.00 97.00 97 ASP A N 1
ATOM 756 C CA . ASP A 1 97 ? 4.996 2.344 3.927 1.00 97.00 97 ASP A CA 1
ATOM 757 C C . ASP A 1 97 ? 4.979 3.818 4.339 1.00 97.00 97 ASP A C 1
ATOM 759 O O . ASP A 1 97 ? 4.060 4.253 5.035 1.00 97.00 97 ASP A O 1
ATOM 763 N N . ARG A 1 98 ? 5.921 4.624 3.832 1.00 96.50 98 ARG A N 1
ATOM 764 C CA . ARG A 1 98 ? 5.940 6.079 4.067 1.00 96.50 98 ARG A CA 1
ATOM 765 C C . ARG A 1 98 ? 4.655 6.748 3.571 1.00 96.50 98 ARG A C 1
ATOM 767 O O . ARG A 1 98 ? 4.090 7.586 4.267 1.00 96.50 98 ARG A O 1
ATOM 774 N N . MET A 1 99 ? 4.153 6.365 2.393 1.00 95.94 99 MET A N 1
ATOM 775 C CA . MET A 1 99 ? 2.893 6.899 1.867 1.00 95.94 99 MET A CA 1
ATOM 776 C C . MET A 1 99 ? 1.689 6.515 2.734 1.00 95.94 99 MET A C 1
ATOM 778 O O . MET A 1 99 ? 0.827 7.361 2.964 1.00 95.94 99 MET A O 1
ATOM 782 N N . ALA A 1 100 ? 1.619 5.274 3.222 1.00 96.44 100 ALA A N 1
ATOM 783 C CA . ALA A 1 100 ? 0.561 4.841 4.130 1.00 96.44 100 ALA A CA 1
ATOM 784 C C . ALA A 1 100 ? 0.620 5.624 5.450 1.00 96.44 100 ALA A C 1
ATOM 786 O O . ALA A 1 100 ? -0.402 6.144 5.899 1.00 96.44 100 ALA A O 1
ATOM 787 N N . MET A 1 101 ? 1.816 5.772 6.031 1.00 96.81 101 MET A N 1
ATOM 788 C CA . MET A 1 101 ? 2.058 6.555 7.248 1.00 96.81 101 MET A CA 1
ATOM 789 C C . MET A 1 101 ? 1.617 8.009 7.093 1.00 96.81 101 MET A C 1
ATOM 791 O O . MET A 1 101 ? 0.885 8.525 7.936 1.00 96.81 101 MET A O 1
ATOM 795 N N . GLU A 1 102 ? 1.969 8.654 5.982 1.00 95.00 102 GLU A N 1
ATOM 796 C CA . GLU A 1 102 ? 1.546 10.026 5.697 1.00 95.00 102 GLU A CA 1
ATOM 797 C C . GLU A 1 102 ? 0.043 10.143 5.418 1.00 95.00 102 GLU A C 1
ATOM 799 O O . GLU A 1 102 ? -0.596 11.128 5.807 1.00 95.00 102 GLU A O 1
ATOM 804 N N . LEU A 1 103 ? -0.557 9.138 4.776 1.00 94.31 103 LEU A N 1
ATOM 805 C CA . LEU A 1 103 ? -1.992 9.114 4.499 1.00 94.31 103 LEU A CA 1
ATOM 806 C C . LEU A 1 103 ? -2.801 8.992 5.796 1.00 94.31 103 LEU A C 1
ATOM 808 O O . LEU A 1 103 ? -3.731 9.771 6.006 1.00 94.31 103 LEU A O 1
ATOM 812 N N . ALA A 1 104 ? -2.411 8.061 6.667 1.00 95.31 104 ALA A N 1
ATOM 813 C CA . ALA A 1 104 ? -3.078 7.759 7.932 1.00 95.31 104 ALA A CA 1
ATOM 814 C C . ALA A 1 104 ? -2.618 8.632 9.114 1.00 95.31 104 ALA A C 1
ATOM 816 O O . ALA A 1 104 ? -3.215 8.571 10.187 1.00 95.31 104 ALA A O 1
ATOM 817 N N . GLN A 1 105 ? -1.559 9.429 8.931 1.00 95.25 105 GLN A N 1
ATOM 818 C CA . GLN A 1 105 ? -0.911 10.226 9.982 1.00 95.25 105 GLN A CA 1
ATOM 819 C C . GLN A 1 105 ? -0.497 9.383 11.195 1.00 95.25 105 GLN A C 1
ATOM 821 O O . GLN A 1 105 ? -0.735 9.761 12.343 1.00 95.25 105 GLN A O 1
ATOM 826 N N . LYS A 1 106 ? 0.124 8.230 10.932 1.00 96.75 106 LYS A N 1
ATOM 827 C CA . LYS A 1 106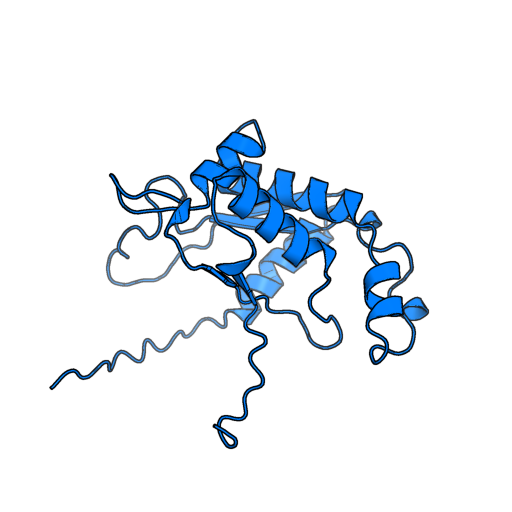 ? 0.673 7.334 11.960 1.00 96.75 106 LYS A CA 1
ATOM 828 C C . LYS A 1 106 ? 2.197 7.302 11.869 1.00 96.75 106 LYS A C 1
ATOM 830 O O . LYS A 1 106 ? 2.767 7.536 10.807 1.00 96.75 106 LYS A O 1
ATOM 835 N N . SER A 1 107 ? 2.858 7.007 12.985 1.00 95.50 107 SER A N 1
ATOM 836 C CA . SER A 1 107 ? 4.325 6.965 13.080 1.00 95.50 107 SER A CA 1
ATOM 837 C C . SER A 1 107 ? 4.921 5.606 12.711 1.00 95.50 107 SER A C 1
ATOM 839 O O . SER A 1 107 ? 6.138 5.500 12.568 1.00 95.50 107 SER A O 1
ATOM 841 N N . THR A 1 108 ? 4.089 4.578 12.534 1.00 97.31 108 THR A N 1
ATOM 842 C CA . THR A 1 108 ? 4.524 3.236 12.137 1.00 97.31 108 THR A CA 1
ATOM 843 C C . THR A 1 108 ? 3.720 2.725 10.944 1.00 97.31 108 THR A C 1
ATOM 845 O O . THR A 1 108 ? 2.529 3.017 10.808 1.00 97.31 108 THR A O 1
ATOM 848 N N . ALA A 1 109 ? 4.362 1.932 10.081 1.00 97.19 109 ALA A N 1
ATOM 849 C CA . ALA A 1 109 ? 3.714 1.343 8.911 1.00 97.19 109 ALA A CA 1
ATOM 850 C C . ALA A 1 109 ? 2.555 0.410 9.300 1.00 97.19 109 ALA A C 1
ATOM 852 O O . ALA A 1 109 ? 1.484 0.484 8.707 1.00 97.19 109 ALA A O 1
ATOM 853 N N . ALA A 1 110 ? 2.731 -0.413 10.338 1.00 95.94 110 ALA A N 1
ATOM 854 C CA . ALA A 1 110 ? 1.712 -1.363 10.787 1.00 95.94 110 ALA A CA 1
ATOM 855 C C . ALA A 1 110 ? 0.416 -0.667 11.246 1.00 95.94 110 ALA A C 1
ATOM 857 O O . ALA A 1 110 ? -0.684 -1.051 10.838 1.00 95.94 110 ALA A O 1
ATOM 858 N N . GLU A 1 111 ? 0.532 0.394 12.053 1.00 96.38 111 GLU A N 1
ATOM 859 C CA . GLU A 1 111 ? -0.623 1.203 12.458 1.00 96.38 111 GLU A CA 1
ATOM 860 C C . GLU A 1 111 ? -1.248 1.913 11.257 1.00 96.38 111 GLU A C 1
ATOM 862 O O . GLU A 1 111 ? -2.473 1.980 11.143 1.00 96.38 111 GLU A O 1
ATOM 867 N N . ALA A 1 112 ? -0.419 2.423 10.344 1.00 97.44 112 ALA A N 1
ATOM 868 C CA . ALA A 1 112 ? -0.888 3.101 9.149 1.00 97.44 112 ALA A CA 1
ATOM 869 C C . ALA A 1 112 ? -1.718 2.178 8.250 1.00 97.44 112 ALA A C 1
ATOM 871 O O . ALA A 1 112 ? -2.842 2.530 7.904 1.00 97.44 112 ALA A O 1
ATOM 872 N N . TRP A 1 113 ? -1.222 0.984 7.920 1.00 97.44 113 TRP A N 1
ATOM 873 C CA . TRP A 1 113 ? -1.952 0.016 7.097 1.00 97.44 113 TRP A CA 1
ATOM 874 C C . TRP A 1 113 ? -3.237 -0.470 7.765 1.00 97.44 113 TRP A C 1
ATOM 876 O O . TRP A 1 113 ? -4.273 -0.525 7.104 1.00 97.44 113 TRP A O 1
ATOM 886 N N . THR A 1 114 ? -3.205 -0.715 9.079 1.00 94.69 114 THR A N 1
ATOM 887 C CA . THR A 1 114 ? -4.411 -1.056 9.859 1.00 94.69 114 THR A CA 1
ATOM 888 C C . THR A 1 114 ? -5.435 0.079 9.856 1.00 94.69 114 THR A C 1
ATOM 890 O O . THR A 1 114 ? -6.633 -0.170 9.909 1.00 94.69 114 THR A O 1
ATOM 893 N N . THR A 1 115 ? -4.974 1.330 9.775 1.00 95.50 115 THR A N 1
ATOM 894 C CA . THR A 1 115 ? -5.859 2.493 9.653 1.00 95.50 115 THR A CA 1
ATOM 895 C C . THR A 1 115 ? -6.434 2.585 8.247 1.00 95.50 115 THR A C 1
ATOM 897 O O . THR A 1 115 ? -7.628 2.796 8.112 1.00 95.50 115 THR A O 1
ATOM 900 N N . VAL A 1 116 ? -5.604 2.426 7.207 1.00 95.88 116 VAL A N 1
ATOM 901 C CA . VAL A 1 116 ? -6.003 2.538 5.792 1.00 95.88 116 VAL A CA 1
ATOM 902 C C . VAL A 1 116 ? -7.034 1.477 5.407 1.00 95.88 116 VAL A C 1
ATOM 904 O O . VAL A 1 116 ? -7.975 1.769 4.665 1.00 95.88 116 VAL A O 1
ATOM 907 N N . PHE A 1 117 ? -6.856 0.239 5.869 1.00 95.38 117 PHE A N 1
ATOM 908 C CA . PHE A 1 117 ? -7.770 -0.848 5.551 1.00 95.38 117 PHE A CA 1
ATOM 909 C C . PHE A 1 117 ? -8.885 -0.958 6.583 1.00 95.38 117 PHE A C 1
ATOM 911 O O . PHE A 1 117 ? -8.656 -1.157 7.770 1.00 95.38 117 PHE A O 1
ATOM 918 N N . GLN A 1 118 ? -10.125 -0.910 6.101 1.00 90.19 118 GLN A N 1
ATOM 919 C CA . GLN A 1 118 ? -11.304 -0.941 6.957 1.00 90.19 118 GLN A CA 1
ATOM 920 C C . GLN A 1 118 ? -12.081 -2.242 6.818 1.00 90.19 118 GLN A C 1
ATOM 922 O O . GLN A 1 118 ? -12.201 -2.817 5.735 1.00 90.19 118 GLN A O 1
ATOM 927 N N . LYS A 1 119 ? -12.688 -2.651 7.928 1.00 89.75 119 LYS A N 1
ATOM 928 C CA . LYS A 1 119 ? -13.730 -3.676 7.984 1.00 89.75 119 LYS A CA 1
ATOM 929 C C . LYS A 1 119 ? -14.847 -3.203 8.902 1.00 89.75 119 LYS A C 1
ATOM 931 O O . LYS A 1 119 ? -14.630 -2.328 9.743 1.00 89.75 119 LYS A O 1
ATOM 936 N N . THR A 1 120 ? -16.033 -3.787 8.784 1.00 87.00 120 THR A N 1
ATOM 937 C CA . THR A 1 120 ? -17.116 -3.468 9.714 1.00 87.00 120 THR A CA 1
ATOM 938 C C . THR A 1 120 ? -16.766 -3.970 11.119 1.00 87.00 120 THR A C 1
ATOM 940 O O . THR A 1 120 ? -16.094 -4.992 11.299 1.00 87.00 120 THR A O 1
ATOM 943 N N . ALA A 1 121 ? -17.193 -3.220 12.137 1.00 86.00 121 ALA A N 1
ATOM 944 C CA . ALA A 1 121 ? -16.987 -3.593 13.530 1.00 86.00 121 ALA A CA 1
ATOM 945 C C . ALA A 1 121 ? -17.573 -4.988 13.814 1.00 86.00 121 ALA A C 1
ATOM 947 O O . ALA A 1 121 ? -18.667 -5.315 13.360 1.00 86.00 121 ALA A O 1
ATOM 948 N N . GLY A 1 122 ? -16.829 -5.809 14.556 1.00 87.31 122 GLY A N 1
ATOM 949 C CA . GLY A 1 122 ? -17.221 -7.183 14.889 1.00 87.31 122 GLY A CA 1
ATOM 950 C C . GLY A 1 122 ? -16.953 -8.228 13.800 1.00 87.31 122 GLY A C 1
ATOM 951 O O . GLY A 1 122 ? -17.048 -9.417 14.084 1.00 87.31 122 GLY A O 1
ATOM 952 N N . GLU A 1 123 ? -16.575 -7.829 12.584 1.00 91.44 123 GLU A N 1
ATOM 953 C CA . GLU A 1 123 ? -16.179 -8.785 11.548 1.00 91.44 123 GLU A CA 1
ATOM 954 C C . GLU A 1 123 ? -14.714 -9.203 11.690 1.00 91.44 123 GLU A C 1
ATOM 956 O O . GLU A 1 123 ? -13.889 -8.428 12.175 1.00 91.44 123 GLU A O 1
ATOM 961 N N . ASP A 1 124 ? -14.373 -10.398 11.214 1.00 93.19 124 ASP A N 1
ATOM 962 C CA . ASP A 1 124 ? -12.990 -10.872 11.140 1.00 93.19 124 ASP A CA 1
ATOM 963 C C . ASP A 1 124 ? -12.398 -10.681 9.734 1.00 93.19 124 ASP A C 1
ATOM 965 O O . ASP A 1 124 ? -13.119 -10.710 8.731 1.00 93.19 124 ASP A O 1
ATOM 969 N N . TRP A 1 125 ? -11.080 -10.490 9.660 1.00 95.88 125 TRP A N 1
ATOM 970 C CA . TRP A 1 125 ? -10.341 -10.346 8.405 1.00 95.88 125 TRP A CA 1
ATOM 971 C C . TRP A 1 125 ? -10.274 -11.655 7.612 1.00 95.88 125 TRP A C 1
ATOM 973 O O . TRP A 1 125 ? -10.332 -11.618 6.383 1.00 95.88 125 TRP A O 1
ATOM 983 N N . SER A 1 126 ? -10.252 -12.812 8.285 1.00 95.44 126 SER A N 1
ATOM 984 C CA . SER A 1 126 ? -10.122 -14.120 7.621 1.00 95.44 126 SER A CA 1
ATOM 985 C C . SER A 1 126 ? -11.252 -14.433 6.632 1.00 95.44 126 SER A C 1
ATOM 987 O O . SER A 1 126 ? -11.037 -15.083 5.607 1.00 95.44 126 SER A O 1
ATOM 989 N N . GLY A 1 127 ? -12.455 -13.911 6.893 1.00 92.56 127 GLY A N 1
ATOM 990 C CA . GLY A 1 127 ? -13.628 -14.067 6.032 1.00 92.56 127 GLY A CA 1
ATOM 991 C C . GLY A 1 127 ? -13.744 -13.030 4.910 1.00 92.56 127 GLY A C 1
ATOM 992 O O . GLY A 1 127 ? -14.703 -13.080 4.135 1.00 92.56 127 GLY A O 1
ATOM 993 N N . LYS A 1 128 ? -12.826 -12.060 4.814 1.00 95.44 128 LYS A N 1
ATOM 994 C CA . LYS A 1 128 ? -12.915 -10.976 3.826 1.00 95.44 128 LYS A CA 1
ATOM 995 C C . LYS A 1 128 ? -12.415 -11.439 2.466 1.00 95.44 128 LYS A C 1
ATOM 997 O O . LYS A 1 128 ? -11.391 -12.105 2.367 1.00 95.44 128 LYS A O 1
ATOM 1002 N N . LYS A 1 129 ? -13.132 -11.031 1.415 1.00 94.19 129 LYS A N 1
ATOM 1003 C CA . LYS A 1 129 ? -12.677 -11.095 0.023 1.00 94.19 129 LYS A CA 1
ATOM 1004 C C . LYS A 1 129 ? -12.292 -9.700 -0.428 1.00 94.19 129 LYS A C 1
ATOM 1006 O O . LYS A 1 129 ? -13.080 -8.770 -0.268 1.00 94.19 129 LYS A O 1
ATOM 1011 N N . VAL A 1 130 ? -11.103 -9.567 -0.998 1.00 93.69 130 VAL A N 1
ATOM 1012 C CA . VAL A 1 130 ? -10.557 -8.277 -1.417 1.00 93.69 130 VAL A CA 1
ATOM 1013 C C . VAL A 1 130 ? -10.402 -8.274 -2.927 1.00 93.69 130 VAL A C 1
ATOM 1015 O O . VAL A 1 130 ? -9.744 -9.142 -3.491 1.00 93.69 130 VAL A O 1
ATOM 1018 N N . ALA A 1 131 ? -10.995 -7.282 -3.584 1.00 91.06 131 ALA A N 1
ATOM 1019 C CA . ALA A 1 131 ? -10.754 -7.003 -4.991 1.00 91.06 131 ALA A CA 1
ATOM 1020 C C . ALA A 1 131 ? -9.836 -5.782 -5.102 1.00 91.06 131 ALA A C 1
ATOM 1022 O O . ALA A 1 131 ? -10.159 -4.710 -4.592 1.00 91.06 131 ALA A O 1
ATOM 1023 N N . MET A 1 132 ? -8.700 -5.936 -5.776 1.00 88.50 132 MET A N 1
ATOM 1024 C CA . MET A 1 132 ? -7.715 -4.874 -5.968 1.00 88.50 132 MET A CA 1
ATOM 1025 C C . MET A 1 132 ? -7.687 -4.450 -7.425 1.00 88.50 132 MET A C 1
ATOM 1027 O O . MET A 1 132 ? -7.564 -5.281 -8.318 1.00 88.50 132 MET A O 1
ATOM 1031 N N . LYS A 1 133 ? -7.746 -3.143 -7.669 1.00 85.75 133 LYS A N 1
ATOM 1032 C CA . LYS A 1 133 ? -7.527 -2.565 -8.992 1.00 85.75 133 LYS A CA 1
ATOM 1033 C C . LYS A 1 133 ? -6.388 -1.572 -8.907 1.00 85.75 133 LYS A C 1
ATOM 1035 O O . LYS A 1 133 ? -6.468 -0.608 -8.150 1.00 85.75 133 LYS A O 1
ATOM 1040 N N . ILE A 1 134 ? -5.374 -1.769 -9.736 1.00 78.81 134 ILE A N 1
ATOM 1041 C CA . ILE A 1 134 ? -4.257 -0.837 -9.842 1.00 78.81 134 ILE A CA 1
ATOM 1042 C C . ILE A 1 134 ? -4.301 -0.214 -11.229 1.00 78.81 134 ILE A C 1
ATOM 1044 O O . ILE A 1 134 ? -4.449 -0.902 -12.235 1.00 78.81 134 ILE A O 1
ATOM 1048 N N . ASN A 1 135 ? -4.224 1.114 -11.269 1.00 77.12 135 ASN A N 1
ATOM 1049 C CA . ASN A 1 135 ? -4.181 1.864 -12.514 1.00 77.12 135 ASN A CA 1
ATOM 1050 C C . ASN A 1 135 ? -2.758 2.350 -12.747 1.00 77.12 135 ASN A C 1
ATOM 1052 O O . ASN A 1 135 ? -2.150 2.945 -11.857 1.00 77.12 135 ASN A O 1
ATOM 1056 N N . CYS A 1 136 ? -2.276 2.182 -13.969 1.00 71.56 136 CYS A N 1
ATOM 1057 C CA . CYS A 1 136 ? -0.987 2.699 -14.390 1.00 71.56 136 CYS A CA 1
ATOM 1058 C C . CYS A 1 136 ? -1.156 3.604 -15.617 1.00 71.56 136 CYS A C 1
ATOM 1060 O O . CYS A 1 136 ? -2.079 3.441 -16.418 1.00 71.56 136 CYS A O 1
ATOM 1062 N N . ILE A 1 137 ? -0.290 4.611 -15.739 1.00 64.69 137 ILE A N 1
ATOM 1063 C CA . ILE A 1 137 ? -0.226 5.482 -16.922 1.00 64.69 137 ILE A CA 1
ATOM 1064 C C . ILE A 1 137 ? 0.326 4.647 -18.098 1.00 64.69 137 ILE A C 1
ATOM 1066 O O . ILE A 1 137 ? 1.160 3.773 -17.852 1.00 64.69 137 ILE A O 1
ATOM 1070 N N . PRO A 1 138 ? -0.126 4.865 -19.355 1.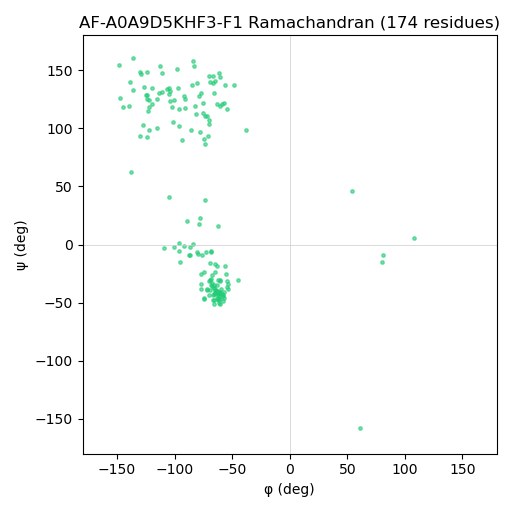00 47.72 138 PRO A N 1
ATOM 1071 C CA . PRO A 1 138 ? 0.229 4.011 -20.491 1.00 47.72 138 PRO A CA 1
ATOM 1072 C C . PRO A 1 138 ? 1.737 3.739 -20.583 1.00 47.72 138 PRO A C 1
ATOM 1074 O O . PRO A 1 138 ? 2.525 4.671 -20.437 1.00 47.72 138 PRO A O 1
ATOM 1077 N N . LYS A 1 139 ? 2.104 2.480 -20.869 1.00 53.66 139 LYS A N 1
ATOM 1078 C CA . LYS A 1 139 ? 3.465 1.891 -20.863 1.00 53.66 139 LYS A CA 1
ATOM 1079 C C . LYS A 1 139 ? 4.028 1.490 -19.493 1.00 53.66 139 LYS A C 1
ATOM 1081 O O . LYS A 1 139 ? 4.949 0.687 -19.453 1.00 53.66 139 LYS A O 1
ATOM 1086 N N . ASN A 1 140 ? 3.457 1.937 -18.376 1.00 54.94 140 ASN A N 1
ATOM 1087 C CA . ASN A 1 140 ? 3.715 1.295 -17.086 1.00 54.94 140 ASN A CA 1
ATOM 1088 C C . ASN A 1 140 ? 2.652 0.213 -16.876 1.00 54.94 140 ASN A C 1
ATOM 1090 O O . ASN A 1 140 ? 1.468 0.525 -16.830 1.00 54.94 140 ASN A O 1
ATOM 1094 N N . HIS A 1 141 ? 3.052 -1.053 -16.785 1.00 58.56 141 HIS A N 1
ATOM 1095 C CA . HIS A 1 141 ? 2.166 -2.102 -16.281 1.00 58.56 141 HIS A CA 1
ATOM 1096 C C . HIS A 1 141 ? 2.231 -2.116 -14.756 1.00 58.56 141 HIS A C 1
ATOM 1098 O O . HIS A 1 141 ? 3.211 -1.659 -14.160 1.00 58.56 141 HIS A O 1
ATOM 1104 N N . VAL A 1 142 ? 1.192 -2.658 -14.124 1.00 60.12 142 VAL A N 1
ATOM 1105 C CA . VAL A 1 142 ? 1.191 -2.872 -12.678 1.00 60.12 142 VAL A CA 1
ATOM 1106 C C . VAL A 1 142 ? 2.392 -3.741 -12.316 1.00 60.12 142 VAL A C 1
ATOM 1108 O O . VAL A 1 142 ? 2.556 -4.839 -12.843 1.00 60.12 142 VAL A O 1
ATOM 1111 N N . ARG A 1 143 ? 3.261 -3.221 -11.452 1.00 75.31 143 ARG A N 1
ATOM 1112 C CA . ARG A 1 143 ? 4.469 -3.925 -11.018 1.00 75.31 143 ARG A CA 1
ATOM 1113 C C . ARG A 1 143 ? 4.116 -4.849 -9.864 1.00 75.31 143 ARG A C 1
ATOM 1115 O O . ARG A 1 143 ? 3.399 -4.433 -8.951 1.00 75.31 143 ARG A O 1
ATOM 1122 N N . VAL A 1 144 ? 4.651 -6.072 -9.887 1.00 81.25 144 VAL A N 1
ATOM 1123 C CA . VAL A 1 144 ? 4.410 -7.075 -8.837 1.00 81.25 144 VAL A CA 1
ATOM 1124 C C . VAL A 1 144 ? 4.749 -6.512 -7.462 1.00 81.25 144 VAL A C 1
ATOM 1126 O O . VAL A 1 144 ? 3.977 -6.726 -6.541 1.00 81.25 144 VAL A O 1
ATOM 1129 N N . ALA A 1 145 ? 5.797 -5.689 -7.345 1.00 87.69 145 ALA A N 1
ATOM 1130 C CA . ALA A 1 145 ? 6.199 -5.068 -6.081 1.00 87.69 145 ALA A CA 1
ATOM 1131 C C . ALA A 1 145 ? 5.067 -4.294 -5.370 1.00 87.69 145 ALA A C 1
ATOM 1133 O O . ALA A 1 145 ? 4.954 -4.369 -4.149 1.00 87.69 145 ALA A O 1
ATOM 1134 N N . VAL A 1 146 ? 4.206 -3.589 -6.120 1.00 89.25 146 VAL A N 1
ATOM 1135 C CA . VAL A 1 146 ? 3.079 -2.831 -5.544 1.00 89.25 146 VAL A CA 1
ATOM 1136 C C . VAL A 1 146 ? 1.961 -3.772 -5.100 1.00 89.25 146 VAL A C 1
ATOM 1138 O O . VAL A 1 146 ? 1.446 -3.636 -3.992 1.00 89.25 146 VAL A O 1
ATOM 1141 N N . ILE A 1 147 ? 1.591 -4.731 -5.956 1.00 90.38 147 ILE A N 1
ATOM 1142 C CA . ILE A 1 147 ? 0.548 -5.721 -5.641 1.00 90.38 147 ILE A CA 1
ATOM 1143 C C . ILE A 1 147 ? 0.960 -6.532 -4.419 1.00 90.38 147 ILE A C 1
ATOM 1145 O O . ILE A 1 147 ? 0.194 -6.648 -3.469 1.00 90.38 147 ILE A O 1
ATOM 1149 N N . GLU A 1 148 ? 2.171 -7.074 -4.451 1.00 91.69 148 GLU A N 1
ATOM 1150 C CA . GLU A 1 148 ? 2.727 -7.931 -3.416 1.00 91.69 148 GLU A CA 1
ATOM 1151 C C . GLU A 1 148 ? 2.756 -7.216 -2.072 1.00 91.69 148 GLU A C 1
ATOM 1153 O O . GLU A 1 148 ? 2.300 -7.782 -1.087 1.00 91.69 148 GLU A O 1
ATOM 1158 N N . LYS A 1 149 ? 3.186 -5.947 -2.029 1.00 95.12 149 LYS A N 1
ATOM 1159 C CA . LYS A 1 149 ? 3.148 -5.163 -0.791 1.00 95.12 149 LYS A CA 1
ATOM 1160 C C . LYS A 1 149 ? 1.735 -5.067 -0.221 1.00 95.12 149 LYS A C 1
ATOM 1162 O O . LYS A 1 149 ? 1.544 -5.347 0.953 1.00 95.12 149 LYS A O 1
ATOM 1167 N N . VAL A 1 150 ? 0.742 -4.715 -1.039 1.00 95.25 150 VAL A N 1
ATOM 1168 C CA . VAL A 1 150 ? -0.656 -4.642 -0.577 1.00 95.25 150 VAL A CA 1
ATOM 1169 C C . VAL A 1 150 ? -1.159 -6.008 -0.099 1.00 95.25 150 VAL A C 1
ATOM 1171 O O . VAL A 1 150 ? -1.840 -6.084 0.921 1.00 95.25 150 VAL A O 1
ATOM 1174 N N . CYS A 1 151 ? -0.814 -7.083 -0.811 1.00 95.81 151 CYS A N 1
ATOM 1175 C CA . CYS A 1 151 ? -1.198 -8.439 -0.428 1.00 95.81 151 CYS A CA 1
ATOM 1176 C C . CYS A 1 151 ? -0.570 -8.851 0.908 1.00 95.81 151 CYS A C 1
ATOM 1178 O O . CYS A 1 151 ? -1.260 -9.427 1.741 1.00 95.81 151 CYS A O 1
ATOM 1180 N N . ASP A 1 152 ? 0.708 -8.541 1.129 1.00 97.06 152 ASP A N 1
ATOM 1181 C CA . ASP A 1 152 ? 1.407 -8.855 2.376 1.00 97.06 152 ASP A CA 1
ATOM 1182 C C . ASP A 1 152 ? 0.767 -8.151 3.573 1.00 97.06 152 ASP A C 1
ATOM 1184 O O . ASP A 1 152 ? 0.550 -8.787 4.600 1.00 97.06 152 ASP A O 1
ATOM 1188 N N . GLU A 1 153 ? 0.400 -6.873 3.433 1.00 97.81 153 GLU A N 1
ATOM 1189 C CA . GLU A 1 153 ? -0.264 -6.119 4.506 1.00 97.81 153 GLU A CA 1
ATOM 1190 C C . GLU A 1 153 ? -1.663 -6.670 4.809 1.00 97.81 153 GLU A C 1
ATOM 1192 O O . GLU A 1 153 ? -2.024 -6.877 5.968 1.00 97.81 153 GLU A O 1
ATOM 1197 N N . LEU A 1 154 ? -2.446 -6.987 3.772 1.00 96.81 154 LEU A N 1
ATOM 1198 C CA . LEU A 1 154 ? -3.748 -7.645 3.928 1.00 96.81 154 LEU A CA 1
ATOM 1199 C C . LEU A 1 154 ? -3.622 -9.017 4.600 1.00 96.81 154 LEU A C 1
ATOM 1201 O O . LEU A 1 154 ? -4.425 -9.353 5.473 1.00 96.81 154 LEU A O 1
ATOM 1205 N N . ASN A 1 155 ? -2.602 -9.790 4.231 1.00 97.81 155 ASN A N 1
ATOM 1206 C CA . ASN A 1 155 ? -2.341 -11.098 4.816 1.00 97.81 155 ASN A CA 1
ATOM 1207 C C . ASN A 1 155 ? -1.865 -10.990 6.268 1.00 97.81 155 ASN A C 1
ATOM 1209 O O . ASN A 1 155 ? -2.322 -11.761 7.109 1.00 97.81 155 ASN A O 1
ATOM 1213 N N . ALA A 1 156 ? -1.032 -10.000 6.595 1.00 96.69 156 ALA A N 1
ATOM 1214 C CA . ALA A 1 156 ? -0.622 -9.705 7.967 1.00 96.69 156 ALA A CA 1
ATOM 1215 C C . ALA A 1 156 ? -1.812 -9.339 8.873 1.00 96.69 156 ALA A C 1
ATOM 1217 O O . ALA A 1 156 ? -1.807 -9.678 10.054 1.00 96.69 156 ALA A O 1
ATOM 1218 N N . MET A 1 157 ? -2.864 -8.720 8.323 1.00 95.44 157 MET A N 1
ATOM 1219 C CA . MET A 1 157 ? -4.123 -8.478 9.045 1.00 95.44 157 MET A CA 1
ATOM 1220 C C . MET A 1 157 ? -5.044 -9.706 9.116 1.00 95.44 157 MET A C 1
ATOM 1222 O O . MET A 1 157 ? -6.036 -9.676 9.840 1.00 95.44 157 MET A O 1
ATOM 1226 N N . GLY A 1 158 ? -4.727 -10.789 8.401 1.00 96.50 158 GLY A N 1
ATOM 1227 C CA . GLY A 1 158 ? -5.441 -12.065 8.461 1.00 96.50 158 GLY A CA 1
ATOM 1228 C C . GLY A 1 158 ? -6.289 -12.400 7.234 1.00 96.50 158 GLY A C 1
ATOM 1229 O O . GLY A 1 158 ? -6.985 -13.411 7.257 1.00 96.50 158 GLY A O 1
ATOM 1230 N N . VAL A 1 159 ? -6.255 -11.602 6.161 1.00 97.69 159 VAL A N 1
ATOM 1231 C CA . VAL A 1 159 ? -6.936 -11.946 4.901 1.00 97.69 159 VAL A CA 1
ATOM 1232 C C . VAL A 1 159 ? -6.129 -13.027 4.166 1.00 97.69 159 VAL A C 1
ATOM 1234 O O . VAL A 1 159 ? -4.985 -12.770 3.805 1.00 97.69 159 VAL A O 1
ATOM 1237 N N . PRO A 1 160 ? -6.684 -14.211 3.855 1.00 97.06 160 PRO A N 1
ATOM 1238 C CA . PRO A 1 160 ? -5.951 -15.232 3.112 1.00 97.06 160 PRO A CA 1
ATOM 1239 C C . PRO A 1 160 ? -5.620 -14.758 1.694 1.00 97.06 160 PRO A C 1
ATOM 1241 O O . PRO A 1 160 ? -6.486 -14.200 1.018 1.00 97.06 160 PRO A O 1
ATOM 1244 N N . TYR A 1 161 ? -4.422 -15.065 1.184 1.00 96.12 161 TYR A N 1
ATOM 1245 C CA . TYR A 1 161 ? -4.062 -14.759 -0.211 1.00 96.12 161 TYR A CA 1
ATOM 1246 C C . TYR A 1 161 ? -5.082 -15.308 -1.227 1.00 96.12 161 TYR A C 1
ATOM 1248 O O . TYR A 1 161 ? -5.374 -14.659 -2.227 1.00 96.12 161 TYR A O 1
ATOM 1256 N N . THR A 1 162 ? -5.697 -16.464 -0.950 1.00 95.88 162 THR A N 1
ATOM 1257 C CA . THR A 1 162 ? -6.746 -17.073 -1.793 1.00 95.88 162 THR A CA 1
ATOM 1258 C C . THR A 1 162 ? -8.036 -16.251 -1.880 1.00 95.88 162 THR A C 1
ATOM 1260 O O . THR A 1 162 ? -8.842 -16.471 -2.783 1.00 95.88 162 THR A O 1
ATOM 1263 N N . ASN A 1 163 ? -8.234 -15.294 -0.971 1.00 95.62 163 ASN A N 1
ATOM 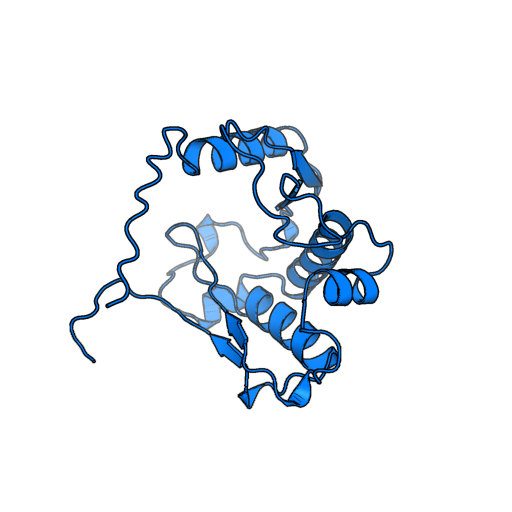1264 C CA . ASN A 1 163 ? -9.366 -14.374 -0.965 1.00 95.62 163 ASN A CA 1
ATOM 1265 C C . ASN A 1 163 ? -9.046 -13.019 -1.622 1.00 95.62 163 ASN A C 1
ATOM 1267 O O . ASN A 1 163 ? -9.919 -12.145 -1.666 1.00 95.62 163 ASN A O 1
ATOM 1271 N N . MET A 1 164 ? -7.827 -12.826 -2.130 1.00 95.38 164 MET A N 1
ATOM 1272 C CA . MET A 1 164 ? -7.396 -11.600 -2.796 1.00 95.38 164 MET A CA 1
ATOM 1273 C C . MET A 1 164 ? -7.434 -11.777 -4.312 1.00 95.38 164 MET A C 1
ATOM 1275 O O . MET A 1 164 ? -6.810 -12.674 -4.870 1.00 95.38 164 MET A O 1
ATOM 1279 N N . VAL A 1 165 ? -8.164 -10.901 -4.995 1.00 90.75 165 VAL A N 1
ATOM 1280 C CA . VAL A 1 165 ? -8.353 -10.952 -6.445 1.00 90.75 165 VAL A CA 1
ATOM 1281 C C . VAL A 1 165 ? -7.814 -9.672 -7.063 1.00 90.75 165 VAL A C 1
ATOM 1283 O O . VAL A 1 165 ? -8.285 -8.574 -6.761 1.00 90.75 165 VAL A O 1
ATOM 1286 N N . LEU A 1 166 ? -6.840 -9.811 -7.960 1.00 84.94 166 LEU A N 1
ATOM 1287 C CA . LEU A 1 166 ? -6.368 -8.711 -8.790 1.00 84.94 166 LEU A CA 1
ATOM 1288 C C . LEU A 1 166 ? -7.300 -8.546 -9.993 1.00 84.94 166 LEU A C 1
ATOM 1290 O O . LEU A 1 166 ? -7.443 -9.446 -10.817 1.00 84.94 166 LEU A O 1
ATOM 1294 N N . TYR A 1 167 ? -7.922 -7.380 -10.099 1.00 76.38 167 TYR A N 1
ATOM 1295 C CA . TYR A 1 167 ? -8.737 -6.997 -11.238 1.00 76.38 167 TYR A CA 1
ATOM 1296 C C . TYR A 1 167 ? -7.907 -6.165 -12.220 1.00 76.38 167 TYR A C 1
ATOM 1298 O O . TYR A 1 167 ? -7.700 -4.964 -12.018 1.00 76.38 167 TYR A O 1
ATOM 1306 N N . ASP A 1 168 ? -7.468 -6.802 -13.304 1.00 64.56 168 ASP A N 1
ATOM 1307 C CA . ASP A 1 168 ? -6.892 -6.128 -14.468 1.00 64.56 168 ASP A CA 1
ATOM 1308 C C . ASP A 1 168 ? -7.999 -5.871 -15.501 1.00 64.56 168 ASP A C 1
ATOM 1310 O O . ASP A 1 168 ? -8.365 -6.719 -16.316 1.00 64.56 168 ASP A O 1
ATOM 1314 N N . GLY A 1 169 ? -8.642 -4.711 -15.385 1.00 54.09 169 GLY A N 1
ATOM 1315 C CA . GLY A 1 169 ? -9.763 -4.340 -16.240 1.00 54.09 169 GLY A CA 1
ATOM 1316 C C . GLY A 1 169 ? -9.320 -3.961 -17.651 1.00 54.09 169 GLY A C 1
ATOM 1317 O O . GLY A 1 169 ? -9.116 -2.779 -17.922 1.00 54.09 169 GLY A O 1
ATOM 1318 N N . GLN A 1 170 ? -9.273 -4.927 -18.569 1.00 45.28 170 GLN A N 1
ATOM 1319 C CA . GLN A 1 170 ? -9.427 -4.667 -20.004 1.00 45.28 170 GLN A CA 1
ATOM 1320 C C . GLN A 1 170 ? -10.857 -4.167 -20.275 1.00 45.28 170 GLN A C 1
ATOM 1322 O O . GLN A 1 170 ? -11.840 -4.752 -19.827 1.00 45.28 170 GLN A O 1
ATOM 1327 N N . ALA A 1 171 ? -10.992 -3.064 -21.011 1.00 40.34 171 ALA A N 1
ATOM 1328 C CA . ALA A 1 171 ? -12.259 -2.363 -21.239 1.00 40.34 171 ALA A CA 1
ATOM 1329 C C . ALA A 1 171 ? -13.193 -3.010 -22.290 1.00 40.34 171 ALA A C 1
ATOM 1331 O O . ALA A 1 171 ? -14.047 -2.310 -22.830 1.00 40.34 171 ALA A O 1
ATOM 1332 N N . ASN A 1 172 ? -13.072 -4.312 -22.584 1.00 34.91 172 ASN A N 1
ATOM 1333 C CA . ASN A 1 172 ? -13.930 -4.998 -23.559 1.00 34.91 172 ASN A CA 1
ATOM 1334 C C . ASN A 1 172 ? -14.804 -6.077 -22.893 1.00 34.91 172 ASN A C 1
ATOM 1336 O O . ASN A 1 172 ? -14.331 -7.186 -22.660 1.00 34.91 172 ASN A O 1
ATOM 1340 N N . PRO A 1 173 ? -16.091 -5.791 -22.622 1.00 38.03 173 PRO A N 1
ATOM 1341 C CA . PRO A 1 173 ? -17.030 -6.742 -22.026 1.00 38.03 173 PRO A CA 1
ATOM 1342 C C . PRO A 1 173 ? -17.604 -7.778 -23.016 1.00 38.03 173 PRO A C 1
ATOM 1344 O O . PRO A 1 173 ? -18.637 -8.368 -22.732 1.00 38.03 173 PRO A O 1
ATOM 1347 N N . THR A 1 174 ? -17.000 -8.008 -24.186 1.00 37.12 174 THR A N 1
ATOM 1348 C CA . THR A 1 174 ? -17.599 -8.877 -25.221 1.00 37.12 174 THR A CA 1
ATOM 1349 C C . THR A 1 174 ? -17.337 -10.374 -25.057 1.00 37.12 174 THR A C 1
ATOM 1351 O O . THR A 1 174 ? -17.820 -11.125 -25.890 1.00 37.12 174 THR A O 1
ATOM 1354 N N . ASN A 1 175 ? -16.619 -10.826 -24.023 1.00 33.38 175 ASN A N 1
ATOM 1355 C CA . ASN A 1 175 ? -16.341 -12.255 -23.811 1.00 33.38 175 ASN A CA 1
ATOM 1356 C C . ASN A 1 175 ? -16.487 -12.669 -22.332 1.00 33.38 175 ASN A C 1
ATOM 1358 O O . ASN A 1 175 ? -15.511 -13.085 -21.705 1.00 33.38 175 ASN A O 1
ATOM 1362 N N . LEU A 1 176 ? -17.697 -12.544 -21.780 1.00 32.66 176 LEU A N 1
ATOM 1363 C CA . LEU A 1 176 ? -18.169 -13.371 -20.662 1.00 32.66 176 LEU A CA 1
ATOM 1364 C C . LEU A 1 176 ? -19.413 -14.134 -21.110 1.00 32.66 176 LEU A C 1
ATOM 1366 O O . LEU A 1 176 ? -20.277 -13.485 -21.743 1.00 32.66 176 LEU A O 1
#

Radius of gyration: 18.4 Å; Cα contacts (8 Å, |Δi|>4): 167; chains: 1; bounding box: 54×40×40 Å

pLDDT: mean 72.48, std 22.47, range [21.86, 97.81]

Mean predicted aligned error: 12.65 Å

Secondary structure (DSSP, 8-state):
-----------S-HHHHHHHHHHHHTT--S-EE--EE-----SSPPPPS-TTS-TTEE--EE-GGGBSS-TTTT--TT-HHHHHHTB-HHHHHHHHHHHHHHHHT-SSHHHHHHHHS---TT--STT--EEE-----TTPPPPHHHHHHHHHHHHHTT--GGGEEE----S-TT--

Nearest PDB structures (foldseek):
  7a4h-assembly1_BF  TM=7.588E-01  e=2.996E+00  Lambdavirus lambda
  7a4h-assembly1_BD  TM=5.277E-01  e=1.780E+00  Lambdavirus lambda
  7a4g-assembly1_AC  TM=5.831E-01  e=2.465E+00  Lambdavirus lambda
  7a4f-assembly1_AC  TM=4.667E-01  e=1.780E+00  Lambdavirus lambda
  7a4h-assembly1_BI  TM=5.035E-01  e=4.425E+00  Lambdavirus lambda